Protein AF-A0A842UPB7-F1 (afdb_monomer)

Secondary structure (DSSP, 8-state):
--GGG------TT-EEEEE--SSS-HHHHHHHHHHHHH-SEEEEEEEGGGHHHHHHHHHHHHHHH-S-EEEEESSS-HHHHHHHHHHHHHH-SS---GGGEEEEE----SS-----TTTTTTSS----TT-EEE----S-HHHHHHHHHHHHHTTT-SEEEEETTHHHHHHHS-HHHHHHHHHHHHHHHHHTT-EEEEEEEESTTTHHHHHHHGGG-SEEEEE-

Radius of gyration: 16.94 Å; Cα contacts (8 Å, |Δi|>4): 359; chains: 1; bounding box: 37×53×41 Å

pLDDT: mean 80.83, std 17.36, range [35.41, 97.69]

Mean predicted aligned error: 8.19 Å

Structure (mmCIF, N/CA/C/O backbone):
data_AF-A0A842UPB7-F1
#
_entry.id   AF-A0A842UPB7-F1
#
loop_
_atom_site.group_PDB
_atom_site.id
_atom_site.type_symbol
_atom_site.label_atom_id
_atom_site.label_alt_id
_atom_site.label_comp_id
_atom_site.label_asym_id
_atom_site.label_entity_id
_atom_site.label_seq_id
_atom_site.pdbx_PDB_ins_code
_atom_site.Cartn_x
_atom_site.Cartn_y
_atom_site.Cartn_z
_atom_site.occupancy
_atom_site.B_iso_or_equiv
_atom_site.auth_seq_id
_atom_site.auth_comp_id
_atom_site.auth_asym_id
_atom_site.auth_atom_id
_atom_site.pdbx_PDB_model_num
ATOM 1 N N . MET A 1 1 ? 6.327 23.324 -3.241 1.00 46.53 1 MET A N 1
ATOM 2 C CA . MET A 1 1 ? 6.415 23.909 -4.604 1.00 46.53 1 MET A CA 1
ATOM 3 C C . MET A 1 1 ? 6.027 22.953 -5.745 1.00 46.53 1 MET A C 1
ATOM 5 O O . MET A 1 1 ? 5.573 23.458 -6.762 1.00 46.53 1 MET A O 1
ATOM 9 N N . ALA A 1 2 ? 6.170 21.620 -5.631 1.00 49.94 2 ALA A N 1
ATOM 10 C CA . ALA A 1 2 ? 5.792 20.683 -6.712 1.00 49.94 2 ALA A CA 1
ATOM 11 C C . ALA A 1 2 ? 4.281 20.353 -6.773 1.00 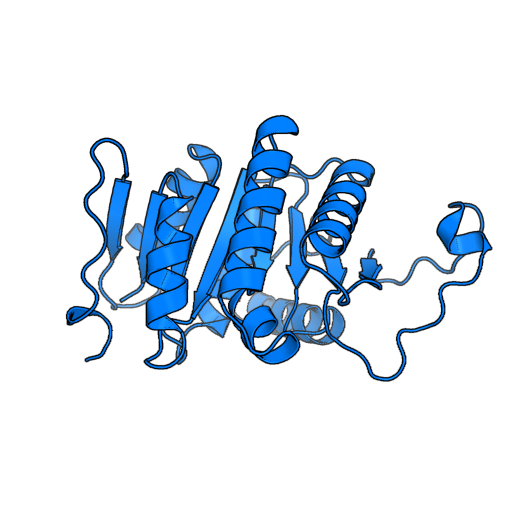49.94 2 ALA A C 1
ATOM 13 O O . ALA A 1 2 ? 3.706 20.254 -7.851 1.00 49.94 2 ALA A O 1
ATOM 14 N N . LEU A 1 3 ? 3.625 20.250 -5.615 1.00 49.66 3 LEU A N 1
ATOM 15 C CA . LEU A 1 3 ? 2.218 19.854 -5.466 1.00 49.66 3 LEU A CA 1
ATOM 16 C C . LEU A 1 3 ? 1.194 20.807 -6.093 1.00 49.66 3 LEU A C 1
ATOM 18 O O . LEU A 1 3 ? 0.163 20.365 -6.592 1.00 49.66 3 LEU A O 1
ATOM 22 N N . ASP A 1 4 ? 1.478 22.110 -6.091 1.00 49.19 4 ASP A N 1
ATOM 23 C CA . ASP A 1 4 ? 0.569 23.124 -6.641 1.00 49.19 4 ASP A CA 1
ATOM 24 C C . ASP A 1 4 ? 0.593 23.177 -8.176 1.00 49.19 4 ASP A C 1
ATOM 26 O O . ASP A 1 4 ? -0.256 23.823 -8.784 1.00 49.19 4 ASP A O 1
ATOM 30 N N . LYS A 1 5 ? 1.539 22.469 -8.812 1.00 46.66 5 LYS A N 1
ATOM 31 C CA . LYS A 1 5 ? 1.642 22.341 -10.273 1.00 46.66 5 LYS A CA 1
ATOM 32 C C . LYS A 1 5 ? 0.974 21.076 -10.818 1.00 46.66 5 LYS A C 1
ATOM 34 O O . LYS A 1 5 ? 0.884 20.923 -12.035 1.00 46.66 5 LYS A O 1
ATOM 39 N N . VAL A 1 6 ? 0.509 20.166 -9.956 1.00 54.56 6 VAL A N 1
ATOM 40 C CA . VAL A 1 6 ? -0.149 18.932 -10.403 1.00 54.56 6 VAL A CA 1
ATOM 41 C C . VAL A 1 6 ? -1.610 19.233 -10.710 1.00 54.56 6 VAL A C 1
ATOM 43 O O . VAL A 1 6 ? -2.418 19.435 -9.807 1.00 54.56 6 VAL A O 1
ATOM 46 N N . GLN A 1 7 ? -1.959 19.263 -11.996 1.00 58.09 7 GLN A N 1
ATOM 47 C CA . GLN A 1 7 ? -3.359 19.251 -12.416 1.00 58.09 7 GLN A CA 1
ATOM 48 C C . GLN A 1 7 ? -3.921 17.837 -12.222 1.00 58.09 7 GLN A C 1
ATOM 50 O O . GLN A 1 7 ? -3.640 16.925 -13.011 1.00 58.09 7 GLN A O 1
ATOM 55 N N . TRP A 1 8 ? -4.685 17.664 -11.145 1.00 63.22 8 TRP A N 1
ATOM 56 C CA . TRP A 1 8 ? -5.443 16.448 -10.854 1.00 63.22 8 TRP A CA 1
ATOM 57 C C . TRP A 1 8 ? -6.656 16.374 -11.784 1.00 63.22 8 TRP A C 1
ATOM 59 O O . TRP A 1 8 ? -7.325 17.378 -12.030 1.00 63.22 8 TRP A O 1
ATOM 69 N N . ALA A 1 9 ? -6.906 15.203 -12.363 1.00 54.41 9 ALA A N 1
ATOM 70 C CA . ALA A 1 9 ? -7.924 15.051 -13.395 1.00 54.41 9 ALA A CA 1
ATOM 71 C C . ALA A 1 9 ? -9.330 15.113 -12.776 1.00 54.41 9 ALA A C 1
ATOM 73 O O . ALA A 1 9 ? -9.740 14.191 -12.074 1.00 54.41 9 ALA A O 1
ATOM 74 N N . HIS A 1 10 ? -10.095 16.167 -13.068 1.00 47.00 10 HIS A N 1
ATOM 75 C CA . HIS A 1 10 ? -11.516 16.236 -12.725 1.00 47.00 10 HIS A CA 1
ATOM 76 C C . HIS A 1 10 ? -12.311 15.285 -13.630 1.00 47.00 10 HIS A C 1
ATOM 78 O O . HIS A 1 10 ? -12.693 15.639 -14.741 1.00 47.00 10 HIS A O 1
ATOM 84 N N . THR A 1 11 ? -12.552 14.056 -13.177 1.00 46.81 11 THR A N 1
ATOM 85 C CA . THR A 1 11 ? -13.520 13.153 -13.819 1.00 46.81 11 THR A CA 1
ATOM 86 C C . THR A 1 11 ? -14.806 13.115 -13.001 1.00 46.81 11 THR A C 1
ATOM 88 O O . THR A 1 11 ? -14.737 13.020 -11.777 1.00 46.81 11 THR A O 1
ATOM 91 N N . ASN A 1 12 ? -15.956 13.139 -13.681 1.00 42.62 12 ASN A N 1
ATOM 92 C CA . ASN A 1 12 ? -17.302 13.442 -13.162 1.00 42.62 12 ASN A CA 1
ATOM 93 C C . ASN A 1 12 ? -17.868 12.577 -12.010 1.00 42.62 12 ASN A C 1
ATOM 95 O O . ASN A 1 12 ? -19.027 12.753 -11.675 1.00 42.62 12 ASN A O 1
ATOM 99 N N . ASN A 1 13 ? -17.098 11.692 -11.369 1.00 54.56 13 ASN A N 1
ATOM 100 C CA . ASN A 1 13 ? -17.540 10.892 -10.213 1.00 54.56 13 ASN A CA 1
ATOM 101 C C . ASN A 1 13 ? -16.435 10.647 -9.162 1.00 54.56 13 ASN A C 1
ATOM 103 O O . ASN A 1 13 ? -16.589 9.779 -8.304 1.00 54.56 13 ASN A O 1
ATOM 107 N N . LYS A 1 14 ? -15.306 11.369 -9.220 1.00 59.72 14 LYS A N 1
ATOM 108 C CA . LYS A 1 14 ? -14.196 11.184 -8.271 1.00 59.72 14 LYS A CA 1
ATOM 109 C C . LYS A 1 14 ? -14.204 12.209 -7.159 1.00 59.72 14 LYS A C 1
ATOM 111 O O . LYS A 1 14 ? -14.312 13.409 -7.405 1.00 59.72 14 LYS A O 1
ATOM 116 N N . THR A 1 15 ? -13.988 11.724 -5.944 1.00 64.06 15 THR A N 1
ATOM 117 C CA . THR A 1 15 ? -13.720 12.575 -4.790 1.00 64.06 15 THR A CA 1
ATOM 118 C C . THR A 1 15 ? -12.219 12.870 -4.762 1.00 64.06 15 THR A C 1
ATOM 120 O O . THR A 1 15 ? -11.414 12.000 -4.439 1.00 64.06 15 THR A O 1
ATOM 123 N N . ILE A 1 16 ? -11.831 14.078 -5.175 1.00 60.69 16 ILE A N 1
ATOM 124 C CA . ILE A 1 16 ? -10.452 14.565 -5.035 1.00 60.69 16 ILE A CA 1
ATOM 125 C C . ILE A 1 16 ? -10.415 15.453 -3.803 1.00 60.69 16 ILE A C 1
ATOM 127 O O . ILE A 1 16 ? -1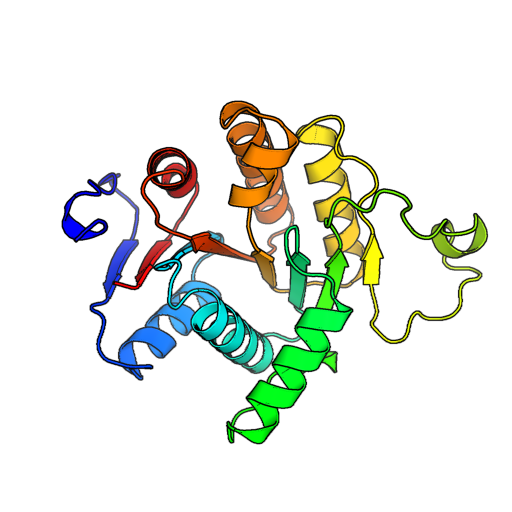1.052 16.507 -3.773 1.00 60.69 16 ILE A O 1
ATOM 131 N N . GLU A 1 17 ? -9.652 15.041 -2.801 1.00 63.62 17 GLU A N 1
ATOM 132 C CA . GLU A 1 17 ? -9.506 15.785 -1.560 1.00 63.62 17 GLU A CA 1
ATOM 133 C C . GLU A 1 17 ? -8.058 16.219 -1.384 1.00 63.62 17 GLU A C 1
ATOM 135 O O . GLU A 1 17 ? -7.174 15.431 -1.054 1.00 63.62 17 GLU A O 1
ATOM 140 N N . ALA A 1 18 ? -7.819 17.513 -1.596 1.00 58.12 18 ALA A N 1
ATOM 141 C CA . ALA A 1 18 ? -6.560 18.137 -1.228 1.00 58.12 18 ALA A CA 1
ATOM 142 C C . ALA A 1 18 ? -6.583 18.525 0.252 1.00 58.12 18 ALA A C 1
ATOM 144 O O . ALA A 1 18 ? -7.475 19.250 0.700 1.00 58.12 18 ALA A O 1
ATOM 145 N N . ILE A 1 19 ? -5.589 18.063 1.004 1.00 56.84 19 ILE A N 1
ATOM 146 C CA . ILE A 1 19 ? -5.409 18.352 2.426 1.00 56.84 19 ILE A CA 1
ATOM 147 C C . ILE A 1 19 ? -4.088 19.112 2.563 1.00 56.84 19 ILE A C 1
ATOM 149 O O . ILE A 1 19 ? -3.081 18.701 1.995 1.00 56.84 19 ILE A O 1
ATOM 153 N N . LYS A 1 20 ? -4.106 20.280 3.215 1.00 51.69 20 LYS A N 1
ATOM 154 C CA . LYS A 1 20 ? -2.923 21.147 3.349 1.00 51.69 20 LYS A CA 1
ATOM 155 C C . LYS A 1 20 ? -1.988 20.649 4.457 1.00 51.69 20 LYS A C 1
ATOM 157 O O . LYS A 1 20 ? -2.487 20.260 5.506 1.00 51.69 20 LYS A O 1
ATOM 162 N N . PHE A 1 21 ? -0.672 20.747 4.236 1.00 44.41 21 PHE A N 1
ATOM 163 C CA . PHE A 1 21 ? 0.355 20.448 5.241 1.00 44.41 21 PHE A CA 1
ATOM 164 C C . PHE A 1 21 ? 0.182 21.366 6.438 1.00 44.41 21 PHE A C 1
ATOM 166 O O . PHE A 1 21 ? 0.073 22.587 6.287 1.00 44.41 21 PHE A O 1
ATOM 173 N N . GLY A 1 22 ? 0.191 20.756 7.611 1.00 40.75 22 GLY A N 1
ATOM 174 C CA . GLY A 1 22 ? 0.026 21.409 8.895 1.00 40.75 22 GLY A CA 1
ATOM 175 C C . GLY A 1 22 ? -0.266 20.336 9.924 1.00 40.75 22 GLY A C 1
ATOM 176 O O . GLY A 1 22 ? -1.378 20.246 10.424 1.00 40.75 22 GLY A O 1
ATOM 177 N N . ASP A 1 23 ? 0.738 19.493 10.151 1.00 44.62 23 ASP A N 1
ATOM 178 C CA . ASP A 1 23 ? 0.775 18.426 11.146 1.00 44.62 23 ASP A CA 1
ATOM 179 C C . ASP A 1 23 ? -0.119 17.218 10.845 1.00 44.62 23 ASP A C 1
ATOM 181 O O . ASP A 1 23 ? -0.854 17.164 9.860 1.00 44.62 23 ASP A O 1
ATOM 185 N N . LEU A 1 24 ? 0.006 16.190 11.680 1.00 56.00 24 LEU A N 1
ATOM 186 C CA . LEU A 1 24 ? -0.850 15.007 11.759 1.00 56.00 24 LEU A CA 1
ATOM 187 C C . LEU A 1 24 ? -2.291 15.406 12.145 1.00 56.00 24 LEU A C 1
ATOM 189 O O . LEU A 1 24 ? -2.830 14.942 13.149 1.00 56.00 24 LEU A O 1
ATOM 193 N N . ASP A 1 25 ? -2.891 16.308 11.369 1.00 65.12 25 ASP A N 1
ATOM 194 C CA . ASP A 1 25 ? -4.175 16.939 11.604 1.00 65.12 25 ASP A CA 1
ATOM 195 C C . ASP A 1 25 ? -5.237 15.841 11.777 1.00 65.12 25 ASP A C 1
ATOM 197 O O . ASP A 1 25 ? -5.395 14.976 10.895 1.00 65.12 25 ASP A O 1
ATOM 201 N N . PRO A 1 26 ? -5.977 15.836 12.898 1.00 70.00 26 PRO A N 1
ATOM 202 C CA . PRO A 1 26 ? -7.141 14.980 13.083 1.00 70.00 26 PRO A CA 1
ATOM 203 C C . PRO A 1 26 ? -8.096 14.996 11.880 1.00 70.00 26 PRO A C 1
ATOM 205 O O . PRO A 1 26 ? -8.663 13.962 11.532 1.00 70.00 26 PRO A O 1
ATOM 208 N N . ALA A 1 27 ? -8.220 16.123 11.172 1.00 71.69 27 ALA A N 1
ATOM 209 C CA . ALA A 1 27 ? -9.023 16.210 9.956 1.00 71.69 27 ALA A CA 1
ATOM 210 C C . ALA A 1 27 ? -8.446 15.378 8.796 1.00 71.69 27 ALA A C 1
ATOM 212 O O . ALA A 1 27 ? -9.205 14.788 8.024 1.00 71.69 27 ALA A O 1
ATOM 213 N N . CYS A 1 28 ? -7.119 15.286 8.668 1.00 74.00 28 CYS A N 1
ATOM 214 C CA . CYS A 1 28 ? -6.474 14.474 7.637 1.00 74.00 28 CYS A CA 1
ATOM 215 C C . CYS A 1 28 ? -6.643 12.976 7.914 1.00 74.00 28 CYS A C 1
ATOM 217 O O . CYS A 1 28 ? -7.053 12.202 7.046 1.00 74.00 28 CYS A O 1
ATOM 219 N N . THR A 1 29 ? -6.397 12.572 9.159 1.00 82.38 29 THR A N 1
ATOM 220 C CA . THR A 1 29 ? -6.546 11.174 9.587 1.00 82.38 29 THR A CA 1
ATOM 221 C C . THR A 1 29 ? -8.002 10.703 9.521 1.00 82.38 29 THR A C 1
ATOM 223 O O . THR A 1 29 ? -8.258 9.576 9.087 1.00 82.38 29 THR A O 1
ATOM 226 N N . ALA A 1 30 ? -8.969 11.575 9.833 1.00 84.62 30 ALA A N 1
ATOM 227 C CA . ALA A 1 30 ? -10.394 11.305 9.649 1.00 84.62 30 ALA A CA 1
ATOM 228 C C . ALA A 1 30 ? -10.752 11.044 8.177 1.00 84.62 30 ALA A C 1
ATOM 230 O O . ALA A 1 30 ? -11.482 10.098 7.889 1.00 84.62 30 ALA A O 1
ATOM 231 N N . LYS A 1 31 ? -10.194 11.817 7.238 1.00 83.38 31 LYS A N 1
ATOM 232 C CA . LYS A 1 31 ? -10.424 11.624 5.796 1.00 83.38 31 LYS A CA 1
ATOM 233 C C . LYS A 1 31 ? -9.836 10.321 5.271 1.00 83.38 31 LYS A C 1
ATOM 235 O O . LYS A 1 31 ? -10.518 9.601 4.547 1.00 83.38 31 LYS A O 1
ATOM 240 N N . ILE A 1 32 ? -8.604 9.987 5.664 1.00 85.38 32 ILE A N 1
ATOM 241 C CA . ILE A 1 32 ? -7.979 8.698 5.316 1.00 85.38 32 ILE A CA 1
ATOM 242 C C . ILE A 1 32 ? -8.844 7.549 5.832 1.00 85.38 32 ILE A C 1
ATOM 244 O O . ILE A 1 32 ? -9.165 6.630 5.080 1.00 85.38 32 ILE A O 1
ATOM 248 N N . THR A 1 33 ? -9.286 7.646 7.087 1.00 87.88 33 THR A N 1
ATOM 249 C CA . THR A 1 33 ? -10.162 6.653 7.717 1.00 87.88 33 THR A CA 1
ATOM 250 C C . THR A 1 33 ? -11.468 6.508 6.939 1.00 87.88 33 THR A C 1
ATOM 252 O O . THR A 1 33 ? -11.760 5.426 6.431 1.00 87.88 33 THR A O 1
ATOM 255 N N . GLN A 1 34 ? -12.202 7.605 6.744 1.00 88.50 34 GLN A N 1
ATOM 256 C CA . GLN A 1 34 ? -13.484 7.611 6.043 1.00 88.50 34 GLN A CA 1
ATOM 257 C C . GLN A 1 34 ? -13.364 7.076 4.611 1.00 88.50 34 GLN A C 1
ATOM 259 O O . GLN A 1 34 ? -14.185 6.262 4.180 1.00 88.50 34 GLN A O 1
ATOM 264 N N . ALA A 1 35 ? -12.349 7.510 3.862 1.00 87.25 35 ALA A N 1
ATOM 265 C CA . ALA A 1 35 ? -12.123 7.031 2.506 1.00 87.25 35 ALA A CA 1
ATOM 266 C C . ALA A 1 35 ? -11.807 5.532 2.503 1.00 87.25 35 ALA A C 1
ATOM 268 O O . ALA A 1 35 ? -12.396 4.797 1.718 1.00 87.25 35 ALA A O 1
ATOM 269 N N . SER A 1 36 ? -10.943 5.063 3.407 1.00 87.62 36 SER A N 1
ATOM 270 C CA . SER A 1 36 ? -10.590 3.642 3.497 1.00 87.62 36 SER A CA 1
ATOM 271 C C . SER A 1 36 ? -11.784 2.757 3.870 1.00 87.62 36 SER A C 1
ATOM 273 O O . SER A 1 36 ? -11.850 1.617 3.423 1.00 87.62 36 SER A O 1
ATOM 275 N N . GLU A 1 37 ? -12.748 3.269 4.643 1.00 89.38 37 GLU A N 1
ATOM 276 C CA . GLU A 1 37 ? -13.968 2.559 5.050 1.00 89.38 37 GLU A CA 1
ATOM 277 C C . GLU A 1 37 ? -15.046 2.543 3.956 1.00 89.38 37 GLU A C 1
ATOM 279 O O . GLU A 1 37 ? -15.741 1.542 3.789 1.00 89.38 37 GLU A O 1
ATOM 284 N N . THR A 1 38 ? -15.183 3.633 3.197 1.00 88.50 38 THR A N 1
ATOM 285 C CA . THR A 1 38 ? -16.310 3.826 2.264 1.00 88.50 38 THR A CA 1
ATOM 286 C C . THR A 1 38 ? -15.965 3.592 0.798 1.00 88.50 38 THR A C 1
ATOM 288 O O . THR A 1 38 ? -16.871 3.409 -0.018 1.00 88.50 38 THR A O 1
ATOM 291 N N . LYS A 1 39 ? -14.679 3.616 0.441 1.00 91.00 39 LYS A N 1
ATOM 292 C CA . LYS A 1 39 ? -14.200 3.474 -0.935 1.00 91.00 39 LYS A CA 1
ATOM 293 C C . LYS A 1 39 ? -13.464 2.160 -1.110 1.00 91.00 39 LYS A C 1
ATOM 295 O O . LYS A 1 39 ? -12.813 1.652 -0.198 1.00 91.00 39 LYS A O 1
ATOM 300 N N . LYS A 1 40 ? -13.552 1.611 -2.317 1.00 93.38 40 LYS A N 1
ATOM 301 C CA . LYS A 1 40 ? -12.849 0.380 -2.673 1.00 93.38 40 LYS A CA 1
ATOM 302 C C . LYS A 1 40 ? -11.386 0.640 -2.976 1.00 93.38 40 LYS A C 1
ATOM 304 O O . LYS A 1 40 ? -10.547 -0.148 -2.563 1.00 93.38 40 LYS A O 1
ATOM 309 N N . ILE A 1 41 ? -11.086 1.734 -3.673 1.00 95.31 41 ILE A N 1
ATOM 310 C CA . ILE A 1 41 ? -9.736 2.063 -4.136 1.00 95.31 41 ILE A CA 1
ATOM 311 C C . ILE A 1 41 ? -9.416 3.507 -3.759 1.00 95.31 41 ILE A C 1
ATOM 313 O O . ILE A 1 41 ? -9.990 4.448 -4.317 1.00 95.31 41 ILE A O 1
ATOM 317 N N . VAL A 1 42 ? -8.485 3.673 -2.821 1.00 93.81 42 VAL A N 1
ATOM 318 C CA . VAL A 1 42 ? -8.014 4.973 -2.335 1.00 93.81 42 VAL A CA 1
ATOM 319 C C . VAL A 1 42 ? -6.568 5.169 -2.761 1.00 93.81 42 VAL A C 1
ATOM 321 O O . VAL A 1 42 ? -5.712 4.337 -2.474 1.00 93.81 42 VAL A O 1
ATOM 324 N N . PHE A 1 43 ? -6.282 6.286 -3.415 1.00 92.81 43 PHE A N 1
ATOM 325 C CA . PHE A 1 43 ? -4.918 6.710 -3.707 1.00 92.81 43 PHE A CA 1
ATOM 326 C C . PHE A 1 43 ? -4.503 7.795 -2.727 1.00 92.81 43 PHE A C 1
ATOM 328 O O . PHE A 1 43 ? -5.253 8.740 -2.490 1.00 92.81 43 PHE A O 1
ATOM 335 N N . MET A 1 44 ? -3.306 7.661 -2.164 1.00 91.00 44 MET A N 1
ATOM 336 C CA . MET A 1 44 ? -2.725 8.645 -1.261 1.00 91.00 44 MET A CA 1
ATOM 337 C C . MET A 1 44 ? -1.469 9.206 -1.898 1.00 91.00 44 MET A C 1
ATOM 339 O O . MET A 1 44 ? -0.464 8.518 -2.028 1.00 91.00 44 MET A O 1
ATOM 343 N N . ALA A 1 45 ? -1.532 10.459 -2.305 1.00 88.69 45 ALA A N 1
ATOM 344 C CA . ALA A 1 45 ? -0.421 11.151 -2.913 1.00 88.69 45 ALA A CA 1
ATOM 345 C C . ALA A 1 45 ? 0.312 11.920 -1.796 1.00 88.69 45 ALA A C 1
ATOM 347 O O . ALA A 1 45 ? -0.271 12.807 -1.172 1.00 88.69 45 ALA A O 1
ATOM 348 N N . ILE A 1 46 ? 1.562 11.546 -1.510 1.00 89.06 46 ILE A N 1
ATOM 349 C CA . ILE A 1 46 ? 2.297 11.947 -0.301 1.00 89.06 46 ILE A CA 1
ATOM 350 C C . ILE A 1 46 ? 3.638 12.595 -0.681 1.00 89.06 46 ILE A C 1
ATOM 352 O O . ILE A 1 46 ? 4.342 12.045 -1.525 1.00 89.06 46 ILE A O 1
ATOM 356 N N . PRO A 1 47 ? 4.065 13.718 -0.081 1.00 87.44 47 PRO A N 1
ATOM 357 C CA . PRO A 1 47 ? 5.374 14.297 -0.365 1.00 87.44 47 PRO A CA 1
ATOM 358 C C . PRO A 1 47 ? 6.503 13.352 0.066 1.00 87.44 47 PRO A C 1
ATOM 360 O O . PRO A 1 47 ? 6.465 12.809 1.170 1.00 87.44 47 PRO A O 1
ATOM 363 N N . SER A 1 48 ? 7.549 13.194 -0.755 1.00 88.44 48 SER A N 1
ATOM 364 C CA . SER A 1 48 ? 8.649 12.255 -0.458 1.00 88.44 48 SER A CA 1
ATOM 365 C C . SER A 1 48 ? 9.297 12.485 0.916 1.00 88.44 48 SER A C 1
ATOM 367 O O . SER A 1 48 ? 9.648 11.526 1.597 1.00 88.44 48 SER A O 1
ATOM 369 N N . PHE A 1 49 ? 9.408 13.742 1.366 1.00 87.81 49 PHE A N 1
ATOM 370 C CA . PHE A 1 49 ? 10.043 14.093 2.645 1.00 87.81 49 PHE A CA 1
ATOM 371 C C . PHE A 1 49 ? 9.250 13.649 3.888 1.00 87.81 49 PHE A C 1
ATOM 373 O O . PHE A 1 49 ? 9.840 13.507 4.954 1.00 87.81 49 PHE A O 1
ATOM 380 N N . SER A 1 50 ? 7.939 13.422 3.764 1.00 89.25 50 SER A N 1
ATOM 381 C CA . SER A 1 50 ? 7.056 12.966 4.850 1.00 89.25 50 SER A CA 1
ATOM 382 C C . SER A 1 50 ? 6.452 11.584 4.579 1.00 89.25 50 SER A C 1
ATOM 384 O O . SER A 1 50 ? 5.640 11.089 5.360 1.00 89.25 50 SER A O 1
ATOM 386 N N . TYR A 1 51 ? 6.878 10.922 3.497 1.00 90.81 51 TYR A N 1
ATOM 387 C CA . TYR A 1 51 ? 6.321 9.653 3.035 1.00 90.81 51 TYR A CA 1
ATOM 388 C C . TYR A 1 51 ? 6.304 8.581 4.126 1.00 90.81 51 TYR A C 1
ATOM 390 O O . TYR A 1 51 ? 5.262 7.995 4.414 1.00 90.81 51 TYR A O 1
ATOM 398 N N . LYS A 1 52 ? 7.449 8.367 4.785 1.00 92.00 52 LYS A N 1
ATOM 399 C CA . LYS A 1 52 ? 7.596 7.340 5.824 1.00 92.00 52 LYS A CA 1
ATOM 400 C C . LYS A 1 52 ? 6.643 7.564 7.000 1.00 92.00 52 LYS A C 1
ATOM 402 O O . LYS A 1 52 ? 6.007 6.622 7.458 1.00 92.00 52 LYS A O 1
ATOM 407 N N . GLU A 1 53 ? 6.518 8.801 7.468 1.00 92.06 53 GLU A N 1
ATOM 408 C CA . GLU A 1 53 ? 5.627 9.145 8.578 1.00 92.06 53 GLU A CA 1
ATOM 409 C C . GLU A 1 53 ? 4.163 8.843 8.235 1.00 92.06 53 GLU A C 1
ATOM 411 O O . GLU A 1 53 ? 3.459 8.186 9.005 1.00 92.06 53 GLU A O 1
ATOM 416 N N . TRP A 1 54 ? 3.723 9.234 7.038 1.00 91.88 54 TRP A N 1
ATOM 417 C CA . TRP A 1 54 ? 2.359 8.984 6.581 1.00 91.88 54 TRP A CA 1
ATOM 418 C C . TRP A 1 54 ? 2.067 7.516 6.296 1.00 91.88 54 TRP A C 1
ATOM 420 O O . TRP A 1 54 ? 0.947 7.072 6.549 1.00 91.88 54 TRP A O 1
ATOM 430 N N . ILE A 1 55 ? 3.046 6.739 5.835 1.00 94.81 55 ILE A N 1
ATOM 431 C CA . ILE A 1 55 ? 2.916 5.282 5.722 1.00 94.81 55 ILE A CA 1
ATOM 432 C C . ILE A 1 55 ? 2.664 4.647 7.089 1.00 94.81 55 ILE A C 1
ATOM 434 O O . ILE A 1 55 ? 1.720 3.868 7.240 1.00 94.81 55 ILE A O 1
ATOM 438 N N . LEU A 1 56 ? 3.455 5.013 8.101 1.00 95.50 56 LEU A N 1
ATOM 439 C CA . LEU A 1 56 ? 3.287 4.505 9.465 1.00 95.50 56 LEU A CA 1
ATOM 440 C C . LEU A 1 56 ? 1.919 4.900 10.030 1.00 95.50 56 LEU A C 1
ATOM 442 O O . LEU A 1 56 ? 1.191 4.047 10.543 1.00 95.50 56 LEU A O 1
ATOM 446 N N . LYS A 1 57 ? 1.523 6.166 9.851 1.00 93.62 57 LYS A N 1
ATOM 447 C CA . LYS A 1 57 ? 0.221 6.668 10.301 1.00 93.62 57 LYS A CA 1
ATOM 448 C C . LYS A 1 57 ? -0.943 5.971 9.599 1.00 93.62 57 LYS A C 1
ATOM 450 O O . LYS A 1 57 ? -1.901 5.568 10.249 1.00 93.62 57 LYS A O 1
ATOM 455 N N . THR A 1 58 ? -0.852 5.774 8.289 1.00 95.06 58 THR A N 1
ATOM 456 C CA . THR A 1 58 ? -1.870 5.049 7.514 1.00 95.06 58 THR A CA 1
ATOM 457 C C . THR A 1 58 ? -1.972 3.608 7.992 1.00 95.06 58 THR A C 1
ATOM 459 O O . THR A 1 58 ? -3.069 3.122 8.246 1.00 95.06 58 THR A O 1
ATOM 462 N N . THR A 1 59 ? -0.838 2.939 8.198 1.00 96.69 59 THR A N 1
ATOM 463 C CA . THR A 1 59 ? -0.804 1.562 8.707 1.00 96.69 59 THR A CA 1
ATOM 464 C C . THR A 1 59 ? -1.477 1.462 10.075 1.00 96.69 59 THR A C 1
ATOM 466 O O . THR A 1 59 ? -2.309 0.579 10.275 1.00 96.69 59 THR A O 1
ATOM 469 N N . GLN A 1 60 ? -1.196 2.397 10.990 1.00 96.25 60 GLN A N 1
ATOM 470 C CA . GLN A 1 60 ? -1.870 2.491 12.289 1.00 96.25 60 GLN A CA 1
ATOM 471 C C . GLN A 1 60 ? -3.395 2.566 12.120 1.00 96.25 60 GLN A C 1
ATOM 473 O O . GLN A 1 60 ? -4.095 1.678 12.611 1.00 96.25 60 GLN A O 1
ATOM 478 N N . LEU A 1 61 ? -3.892 3.548 11.358 1.00 94.81 61 LEU A N 1
ATOM 479 C CA . LEU A 1 61 ? -5.328 3.749 11.119 1.00 94.81 61 LEU A CA 1
ATOM 480 C C . LEU A 1 61 ? -5.994 2.498 10.532 1.00 94.81 61 LEU A C 1
ATOM 482 O O . LEU A 1 61 ? -7.061 2.073 10.979 1.00 94.81 61 LEU A O 1
ATOM 486 N N . LEU A 1 62 ? -5.342 1.854 9.561 1.00 96.00 62 LEU A N 1
ATOM 487 C CA . LEU A 1 62 ? -5.862 0.626 8.974 1.00 96.00 62 LEU A CA 1
ATOM 488 C C . LEU A 1 62 ? -5.924 -0.504 10.009 1.00 96.00 62 LEU A C 1
ATOM 490 O O . LEU A 1 62 ? -6.932 -1.213 10.063 1.00 96.00 62 LEU A O 1
ATOM 494 N N . THR A 1 63 ? -4.896 -0.671 10.850 1.00 95.56 63 THR A N 1
ATOM 495 C CA . THR A 1 63 ? -4.866 -1.733 11.877 1.00 95.56 63 THR A CA 1
ATOM 496 C C . THR A 1 63 ? -5.895 -1.533 12.987 1.00 95.56 63 THR A C 1
ATOM 498 O O . THR A 1 63 ? -6.318 -2.502 13.624 1.00 95.56 63 THR A O 1
ATOM 501 N N . GLU A 1 64 ? -6.358 -0.308 13.214 1.00 93.69 64 GLU A N 1
ATOM 502 C CA . GLU A 1 64 ? -7.436 -0.032 14.163 1.00 93.69 64 GLU A CA 1
ATOM 503 C C . GLU A 1 64 ? -8.792 -0.509 13.639 1.00 93.69 64 GLU A C 1
ATOM 505 O O . GLU A 1 64 ? -9.554 -1.123 14.388 1.00 93.69 64 GLU A O 1
ATOM 510 N N . LYS A 1 65 ? -9.070 -0.270 12.353 1.00 92.25 65 LYS A N 1
ATOM 511 C CA . LYS A 1 65 ? -10.399 -0.459 11.752 1.00 92.25 65 LYS A CA 1
ATOM 512 C C . LYS A 1 65 ? -10.634 -1.818 11.114 1.00 92.25 65 LYS A C 1
ATOM 514 O O . LYS A 1 65 ? -11.781 -2.224 10.968 1.00 92.25 65 LYS A O 1
ATOM 519 N N . ASN A 1 66 ? -9.573 -2.513 10.723 1.00 93.62 66 ASN A N 1
ATOM 520 C CA . ASN A 1 66 ? -9.678 -3.753 9.960 1.00 93.62 66 ASN A CA 1
ATOM 521 C C . ASN A 1 66 ? -9.248 -4.950 10.815 1.00 93.62 66 ASN A C 1
ATOM 523 O O . ASN A 1 66 ? -8.483 -4.800 11.775 1.00 93.62 66 ASN A O 1
ATOM 527 N N . HIS A 1 67 ? -9.758 -6.139 10.501 1.00 92.12 67 HIS A N 1
ATOM 528 C CA . HIS A 1 67 ? -9.360 -7.377 11.166 1.00 92.12 67 HIS A CA 1
ATOM 529 C C . HIS A 1 67 ? -8.034 -7.880 10.609 1.00 92.12 67 HIS A C 1
ATOM 531 O O . HIS A 1 67 ? -7.172 -8.303 11.383 1.00 92.12 67 HIS A O 1
ATOM 537 N N . ARG A 1 68 ? -7.856 -7.781 9.288 1.00 93.12 68 ARG A N 1
ATOM 538 C CA . ARG A 1 68 ? -6.676 -8.283 8.587 1.00 93.12 68 ARG A CA 1
ATOM 539 C C . ARG A 1 68 ? -6.254 -7.359 7.450 1.00 93.12 68 ARG A C 1
ATOM 541 O O . ARG A 1 68 ? -7.081 -6.936 6.641 1.00 93.12 68 ARG A O 1
ATOM 548 N N . ILE A 1 69 ? -4.956 -7.072 7.374 1.00 95.62 69 ILE A N 1
ATOM 549 C CA . ILE A 1 69 ? -4.365 -6.186 6.366 1.00 95.62 69 ILE A CA 1
ATOM 550 C C . ILE A 1 69 ? -3.304 -6.938 5.581 1.00 95.62 69 ILE A C 1
ATOM 552 O O . ILE A 1 69 ? -2.371 -7.483 6.168 1.00 95.62 69 ILE A O 1
ATOM 556 N N . GLY A 1 70 ? -3.413 -6.905 4.257 1.00 96.19 70 GLY A N 1
ATOM 557 C CA . GLY A 1 70 ? -2.348 -7.338 3.361 1.00 96.19 70 GLY A CA 1
ATOM 558 C C . GLY A 1 70 ? -1.417 -6.169 3.063 1.00 96.19 70 GLY A C 1
ATOM 559 O O . GLY A 1 70 ? -1.779 -5.280 2.295 1.00 96.19 70 GLY A O 1
ATOM 560 N N . TYR A 1 71 ? -0.231 -6.148 3.664 1.00 96.88 71 TYR A N 1
ATOM 561 C CA . TYR A 1 71 ? 0.784 -5.135 3.386 1.00 96.88 71 TYR A CA 1
ATOM 562 C C . TYR A 1 71 ? 1.681 -5.633 2.253 1.00 96.88 71 TYR A C 1
ATOM 564 O O . TYR A 1 71 ? 2.559 -6.472 2.460 1.00 96.88 71 TYR A O 1
ATOM 572 N N . VAL A 1 72 ? 1.476 -5.098 1.052 1.00 96.06 72 VAL A N 1
ATOM 573 C CA . VAL A 1 72 ? 2.314 -5.374 -0.117 1.00 96.06 72 VAL A CA 1
ATOM 574 C C . VAL A 1 72 ? 3.395 -4.308 -0.190 1.00 96.06 72 VAL A C 1
ATOM 576 O O . VAL A 1 72 ? 3.081 -3.135 -0.370 1.00 96.06 72 VAL A O 1
ATOM 579 N N . THR A 1 73 ? 4.659 -4.704 -0.060 1.00 94.31 73 THR A N 1
ATOM 580 C CA . THR A 1 73 ? 5.798 -3.779 -0.105 1.00 94.31 73 THR A CA 1
ATOM 581 C C . THR A 1 73 ? 6.725 -4.077 -1.278 1.00 94.31 73 THR A C 1
ATOM 583 O O . THR A 1 73 ? 7.133 -5.216 -1.464 1.00 94.31 73 THR A O 1
ATOM 586 N N . PHE A 1 74 ? 7.091 -3.064 -2.062 1.00 91.25 74 PHE A N 1
ATOM 587 C CA . PHE A 1 74 ? 8.075 -3.175 -3.152 1.00 91.25 74 PHE A CA 1
ATOM 588 C C . PHE A 1 74 ? 9.404 -2.481 -2.838 1.00 91.25 74 PHE A C 1
ATOM 590 O O . PHE A 1 74 ? 10.373 -2.642 -3.576 1.00 91.25 74 PHE A O 1
ATOM 597 N N . VAL A 1 75 ? 9.455 -1.702 -1.756 1.00 88.06 75 VAL A N 1
ATOM 598 C CA . VAL A 1 75 ? 10.618 -0.876 -1.391 1.00 88.06 75 VAL A CA 1
ATOM 599 C C . VAL A 1 75 ? 11.273 -1.386 -0.117 1.00 88.06 75 VAL A C 1
ATOM 601 O O . VAL A 1 75 ? 12.484 -1.596 -0.071 1.00 88.06 75 VAL A O 1
ATOM 604 N N . TRP A 1 76 ? 10.469 -1.586 0.923 1.00 89.81 76 TRP A N 1
ATOM 605 C CA . TRP A 1 76 ? 10.945 -1.856 2.272 1.00 89.81 76 TRP A CA 1
ATOM 606 C C . TRP A 1 76 ? 10.869 -3.343 2.568 1.00 89.81 76 TRP A C 1
ATOM 608 O O . TRP A 1 76 ? 9.850 -3.972 2.289 1.00 89.81 76 TRP A O 1
ATOM 618 N N . SER A 1 77 ? 11.912 -3.911 3.172 1.00 90.25 77 SER A N 1
ATOM 619 C CA . SER A 1 77 ? 11.797 -5.284 3.656 1.00 90.25 77 SER A CA 1
ATOM 620 C C . SER A 1 77 ? 10.840 -5.328 4.859 1.00 90.25 77 SER A C 1
ATOM 622 O O . SER A 1 77 ? 10.850 -4.394 5.673 1.00 90.25 77 SER A O 1
ATOM 624 N N . PRO A 1 78 ? 10.036 -6.393 5.026 1.00 91.50 78 PRO A N 1
ATOM 625 C CA . PRO A 1 78 ? 9.156 -6.535 6.186 1.00 91.50 78 PRO A CA 1
ATOM 626 C C . PRO A 1 78 ? 9.880 -6.401 7.534 1.00 91.50 78 PRO A C 1
ATOM 628 O O . PRO A 1 78 ? 9.318 -5.861 8.482 1.00 91.50 78 PRO A O 1
ATOM 631 N N . GLU A 1 79 ? 11.146 -6.823 7.632 1.00 89.81 79 GLU A N 1
ATOM 632 C CA . GLU A 1 79 ? 11.953 -6.666 8.850 1.00 89.81 79 GLU A CA 1
ATOM 633 C C . GLU A 1 79 ? 12.220 -5.199 9.195 1.00 89.81 79 GLU A C 1
ATOM 635 O O . GLU A 1 79 ? 12.186 -4.825 10.366 1.00 89.81 79 GLU A O 1
ATOM 640 N N . LEU A 1 80 ? 12.506 -4.369 8.187 1.00 90.75 80 LEU A N 1
ATOM 641 C CA . LEU A 1 80 ? 12.719 -2.939 8.390 1.00 90.75 80 LEU A CA 1
ATOM 642 C C . LEU A 1 80 ? 11.413 -2.255 8.800 1.00 90.75 80 LEU A C 1
ATOM 644 O O . LEU A 1 80 ? 11.408 -1.511 9.777 1.00 90.75 80 LEU A O 1
ATOM 648 N N . LEU A 1 81 ? 10.305 -2.589 8.131 1.00 93.75 81 LEU A N 1
ATOM 649 C CA . LEU A 1 81 ? 8.979 -2.073 8.486 1.00 93.75 81 LEU A CA 1
ATOM 650 C C . LEU A 1 81 ? 8.588 -2.443 9.919 1.00 93.75 81 LEU A C 1
ATOM 652 O O . LEU A 1 81 ? 8.124 -1.592 10.666 1.00 93.75 81 LEU A O 1
ATOM 656 N N . THR A 1 82 ? 8.836 -3.684 10.337 1.00 93.62 82 THR A N 1
ATOM 657 C CA . THR A 1 82 ? 8.548 -4.156 11.703 1.00 93.62 82 THR A CA 1
ATOM 658 C C . THR A 1 82 ? 9.302 -3.329 12.748 1.00 93.62 82 THR A C 1
ATOM 660 O O . THR A 1 82 ? 8.708 -2.881 13.730 1.00 93.62 82 THR A O 1
ATOM 663 N N . LYS A 1 83 ? 10.592 -3.050 12.516 1.00 93.38 83 LYS A N 1
ATOM 664 C CA . LYS A 1 83 ? 11.392 -2.181 13.397 1.00 93.38 83 LYS A CA 1
ATOM 665 C C . LYS A 1 83 ? 10.854 -0.753 13.435 1.00 93.38 83 LYS A C 1
ATOM 667 O O . LYS A 1 83 ? 10.758 -0.166 14.512 1.00 93.38 83 LYS A O 1
ATOM 672 N N . ASP A 1 84 ? 10.466 -0.216 12.282 1.00 95.44 84 ASP A N 1
ATOM 673 C CA . ASP A 1 84 ? 9.861 1.113 12.195 1.00 95.44 84 ASP A CA 1
ATOM 674 C C . ASP A 1 84 ? 8.516 1.171 12.939 1.00 95.44 84 ASP A C 1
ATOM 676 O O . ASP A 1 84 ? 8.232 2.154 13.625 1.00 95.44 84 ASP A O 1
ATOM 680 N N . PHE A 1 85 ? 7.709 0.106 12.878 1.00 96.19 85 PHE A N 1
ATOM 681 C CA . PHE A 1 85 ? 6.455 -0.007 13.625 1.00 96.19 85 PHE A CA 1
ATOM 682 C C . PHE A 1 85 ? 6.697 -0.035 15.134 1.00 96.19 85 PHE A C 1
ATOM 684 O O . PHE A 1 85 ? 5.976 0.620 15.885 1.00 96.19 85 PHE A O 1
ATOM 691 N N . GLU A 1 86 ? 7.708 -0.768 15.600 1.00 95.31 86 GLU A N 1
ATOM 692 C CA . GLU A 1 86 ? 8.090 -0.782 17.014 1.00 95.31 86 GLU A CA 1
ATOM 693 C C . GLU A 1 86 ? 8.539 0.598 17.497 1.00 95.31 86 GLU A C 1
ATOM 695 O O . GLU A 1 86 ? 8.120 1.039 18.568 1.00 95.31 86 GL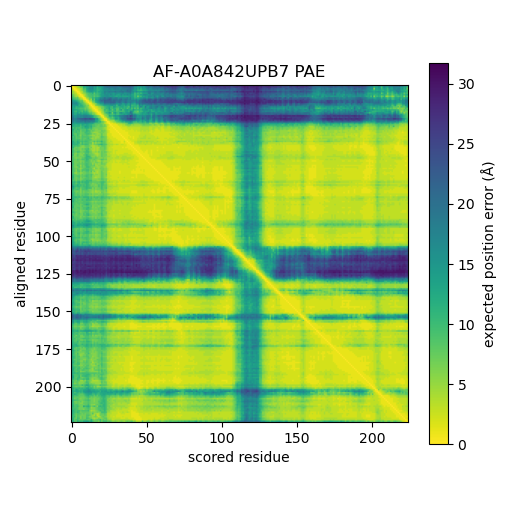U A O 1
ATOM 700 N N . GLU A 1 87 ? 9.372 1.293 16.720 1.00 95.81 87 GLU A N 1
ATOM 701 C CA . GLU A 1 87 ? 9.817 2.643 17.059 1.00 95.81 87 GLU A CA 1
ATOM 702 C C . GLU A 1 87 ? 8.640 3.625 17.094 1.00 95.81 87 GLU A C 1
ATOM 704 O O . GLU A 1 87 ? 8.498 4.391 18.052 1.00 95.81 87 GLU A O 1
ATOM 709 N N . PHE A 1 88 ? 7.761 3.563 16.093 1.00 94.56 88 PHE A N 1
ATOM 710 C CA . PHE A 1 88 ? 6.544 4.363 16.036 1.00 94.56 88 PHE A CA 1
ATOM 711 C C . PHE A 1 88 ? 5.649 4.105 17.258 1.00 94.56 88 PHE A C 1
ATOM 713 O O . PHE A 1 88 ? 5.221 5.052 17.919 1.00 94.56 88 PHE A O 1
ATOM 720 N N . ASN A 1 89 ? 5.445 2.841 17.633 1.00 96.06 89 ASN A N 1
ATOM 721 C CA . ASN A 1 89 ? 4.629 2.439 18.784 1.00 96.06 89 ASN A CA 1
ATOM 722 C C . ASN A 1 89 ? 5.216 2.850 20.144 1.00 96.06 89 ASN A C 1
ATOM 724 O O . ASN A 1 89 ? 4.478 2.907 21.126 1.00 96.06 89 ASN A O 1
ATOM 728 N N . ARG A 1 90 ? 6.527 3.117 20.242 1.00 94.81 90 ARG A N 1
ATOM 729 C CA . ARG A 1 90 ? 7.136 3.682 21.464 1.00 94.81 90 ARG A CA 1
ATOM 730 C C . ARG A 1 90 ? 6.825 5.168 21.627 1.00 94.81 90 ARG A C 1
ATOM 732 O O . ARG A 1 90 ? 6.819 5.660 22.750 1.00 94.81 90 ARG A O 1
ATOM 739 N N . LYS A 1 91 ? 6.602 5.871 20.515 1.00 92.31 91 LYS A N 1
ATOM 740 C CA . LYS A 1 91 ? 6.371 7.322 20.468 1.00 92.31 91 LYS A CA 1
ATOM 741 C C . LYS A 1 91 ? 4.887 7.695 20.452 1.00 92.31 91 LYS A C 1
ATOM 743 O O . LYS A 1 91 ? 4.562 8.842 20.732 1.00 92.31 91 LYS A O 1
ATOM 748 N N . ASN A 1 92 ? 4.003 6.748 20.135 1.00 89.00 92 ASN A N 1
ATOM 749 C CA . ASN A 1 92 ? 2.578 6.998 19.940 1.00 89.00 92 ASN A CA 1
ATOM 750 C C . ASN A 1 92 ? 1.724 6.157 20.905 1.00 89.00 92 ASN A C 1
ATOM 752 O O . ASN A 1 92 ? 2.012 4.972 21.091 1.00 89.00 92 ASN A O 1
ATOM 756 N N . PRO A 1 93 ? 0.673 6.741 21.514 1.00 85.62 93 PRO A N 1
ATOM 757 C CA . PRO A 1 93 ? 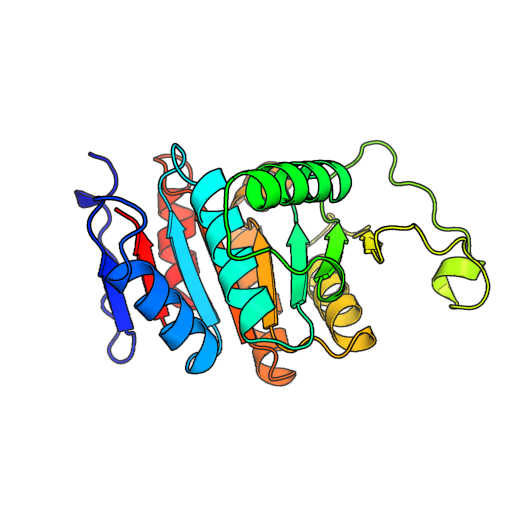-0.230 6.008 22.402 1.00 85.62 93 PRO A CA 1
ATOM 758 C C . PRO A 1 93 ? -1.043 4.958 21.636 1.00 85.62 93 PRO A C 1
ATOM 760 O O . PRO A 1 93 ? -1.181 3.820 22.089 1.00 85.62 93 PRO A O 1
ATOM 763 N N . ASP A 1 94 ? -1.514 5.328 20.448 1.00 88.56 94 ASP A N 1
ATOM 764 C CA . ASP A 1 94 ? -2.168 4.426 19.514 1.00 88.56 94 ASP A CA 1
ATOM 765 C C . ASP A 1 94 ? -1.104 3.593 18.795 1.00 88.56 94 ASP A C 1
ATOM 767 O O . ASP A 1 94 ? -0.090 4.115 18.324 1.00 88.56 94 ASP A O 1
ATOM 771 N N . LYS A 1 95 ? -1.307 2.279 18.703 1.00 92.50 95 LYS A N 1
ATOM 772 C CA . LYS A 1 95 ? -0.279 1.354 18.212 1.00 92.50 95 LYS A CA 1
ATOM 773 C C . LYS A 1 95 ? -0.681 0.709 16.899 1.00 92.50 95 LYS A C 1
ATOM 775 O O . LYS A 1 95 ? -1.808 0.244 16.748 1.00 92.50 95 LYS A O 1
ATOM 780 N N . ILE A 1 96 ? 0.291 0.583 16.001 1.00 96.19 96 ILE A N 1
ATOM 781 C CA . ILE A 1 96 ? 0.234 -0.336 14.868 1.00 96.19 96 ILE A CA 1
ATOM 782 C C . ILE A 1 96 ? 0.139 -1.757 15.429 1.00 96.19 96 ILE A C 1
ATOM 784 O O . ILE A 1 96 ? 1.065 -2.229 16.100 1.00 96.19 96 ILE A O 1
ATOM 788 N N . ARG A 1 97 ? -0.985 -2.424 15.158 1.00 95.06 97 ARG A N 1
ATOM 789 C CA . ARG A 1 97 ? -1.266 -3.796 15.603 1.00 95.06 97 ARG A CA 1
ATOM 790 C C . ARG A 1 97 ? -0.687 -4.799 14.612 1.00 95.06 97 ARG A C 1
ATOM 792 O O . ARG A 1 97 ? -1.355 -5.202 13.659 1.00 95.06 97 ARG A O 1
ATOM 799 N N . GLN A 1 98 ? 0.586 -5.139 14.796 1.00 93.38 98 GLN A N 1
ATOM 800 C CA . GLN A 1 98 ? 1.352 -5.954 13.848 1.00 93.38 98 GLN A CA 1
ATOM 801 C C . GLN A 1 98 ? 0.762 -7.356 13.641 1.00 93.38 98 GLN A C 1
ATOM 803 O O . GLN A 1 98 ? 0.864 -7.907 12.551 1.00 93.38 98 GLN A O 1
ATOM 808 N N . GLU A 1 99 ? 0.072 -7.911 14.637 1.00 92.44 99 GLU A N 1
ATOM 809 C CA . GLU A 1 99 ? -0.604 -9.208 14.550 1.00 92.44 99 GLU A CA 1
ATOM 810 C C . GLU A 1 99 ? -1.712 -9.248 13.482 1.00 92.44 99 GLU A C 1
ATOM 812 O O . GLU A 1 99 ? -2.068 -10.316 12.979 1.00 92.44 99 GLU A O 1
ATOM 817 N N . LYS A 1 100 ? -2.239 -8.082 13.091 1.00 94.00 100 LYS A N 1
ATOM 818 C CA . LYS A 1 100 ? -3.236 -7.948 12.023 1.00 94.00 100 LYS A CA 1
ATOM 819 C C . LYS A 1 100 ? -2.621 -7.845 10.631 1.00 94.00 100 LYS A C 1
ATOM 821 O O . LYS A 1 100 ? -3.360 -7.863 9.647 1.00 94.00 100 LYS A O 1
ATOM 826 N N . ILE A 1 101 ? -1.300 -7.722 10.535 1.00 94.69 101 ILE A N 1
ATOM 827 C CA . ILE A 1 101 ? -0.597 -7.508 9.275 1.00 94.69 101 ILE A CA 1
ATOM 828 C C . ILE A 1 101 ? -0.120 -8.851 8.722 1.00 94.69 101 ILE A C 1
ATOM 830 O O . ILE A 1 101 ? 0.436 -9.692 9.429 1.00 94.69 101 ILE A O 1
ATOM 834 N N . PHE A 1 102 ? -0.368 -9.043 7.435 1.00 92.81 102 PHE A N 1
ATOM 835 C CA . PHE A 1 102 ? 0.203 -10.090 6.610 1.00 92.81 102 PHE A CA 1
ATOM 836 C C . PHE A 1 102 ? 1.085 -9.438 5.551 1.00 92.81 102 PHE A C 1
ATOM 838 O O . PHE A 1 102 ? 0.610 -8.579 4.803 1.00 92.81 102 PHE A O 1
ATOM 845 N N . PHE A 1 103 ? 2.361 -9.811 5.487 1.00 93.38 103 PHE A N 1
ATOM 846 C CA . PHE A 1 103 ? 3.291 -9.170 4.561 1.00 93.38 103 PHE A CA 1
ATOM 847 C C . PHE A 1 103 ? 3.403 -9.925 3.238 1.00 93.38 103 PHE A C 1
ATOM 849 O O . PHE A 1 103 ? 3.618 -11.136 3.195 1.00 93.38 103 PHE A O 1
ATOM 856 N N . ILE A 1 104 ? 3.366 -9.172 2.146 1.00 93.00 104 ILE A N 1
ATOM 857 C CA . ILE A 1 104 ? 3.700 -9.636 0.804 1.00 93.00 104 ILE A CA 1
ATOM 858 C C . ILE A 1 104 ? 4.932 -8.841 0.363 1.00 93.00 104 ILE A C 1
ATOM 860 O O . ILE A 1 104 ? 4.856 -7.655 0.043 1.00 93.00 104 ILE A O 1
ATOM 864 N N . ASP A 1 105 ? 6.089 -9.494 0.415 1.00 91.69 105 ASP A N 1
ATOM 865 C CA . ASP A 1 105 ? 7.399 -8.913 0.131 1.00 91.69 105 ASP A CA 1
ATOM 866 C C . ASP A 1 105 ? 7.702 -8.989 -1.370 1.00 91.69 105 ASP A C 1
ATOM 868 O O . ASP A 1 105 ? 8.072 -10.034 -1.908 1.00 91.69 105 ASP A O 1
ATOM 872 N N . GLY A 1 106 ? 7.534 -7.854 -2.038 1.00 89.88 106 GLY A N 1
ATOM 873 C CA . GLY A 1 106 ? 7.921 -7.592 -3.417 1.00 89.88 106 GLY A CA 1
ATOM 874 C C . GLY A 1 106 ? 9.243 -6.833 -3.550 1.00 89.88 106 GLY A C 1
ATOM 875 O O . GLY A 1 106 ? 9.474 -6.192 -4.577 1.00 89.88 106 GLY A O 1
ATOM 876 N N . THR A 1 107 ? 10.121 -6.856 -2.545 1.00 87.06 107 THR A N 1
ATOM 877 C CA . THR A 1 107 ? 11.461 -6.279 -2.697 1.00 87.06 107 THR A CA 1
ATOM 878 C C . THR A 1 107 ? 12.314 -7.157 -3.611 1.00 87.06 107 THR A C 1
ATOM 880 O O . THR A 1 107 ? 12.426 -8.374 -3.435 1.00 87.06 107 THR A O 1
ATOM 883 N N . ARG A 1 108 ? 12.954 -6.555 -4.620 1.00 72.88 108 ARG A N 1
ATOM 884 C CA . ARG A 1 108 ? 13.806 -7.303 -5.555 1.00 72.88 108 ARG A CA 1
ATOM 885 C C . ARG A 1 108 ? 15.124 -7.699 -4.876 1.00 72.88 108 ARG A C 1
ATOM 887 O O . ARG A 1 108 ? 16.120 -6.982 -4.961 1.00 72.88 108 ARG A O 1
ATOM 894 N N . LYS A 1 109 ? 15.156 -8.851 -4.200 1.00 62.94 109 LYS A N 1
ATOM 895 C CA . LYS A 1 109 ? 16.393 -9.423 -3.638 1.00 62.94 109 LYS A CA 1
ATOM 896 C C . LYS A 1 109 ? 17.207 -10.109 -4.738 1.00 62.94 109 LYS A C 1
ATOM 898 O O . LYS A 1 109 ? 16.661 -10.847 -5.551 1.00 62.94 109 LYS A O 1
ATOM 903 N N . LYS A 1 110 ? 18.535 -9.913 -4.740 1.00 47.28 110 LYS A N 1
ATOM 904 C CA . LYS A 1 110 ? 19.457 -10.673 -5.615 1.00 47.28 110 LYS A CA 1
ATOM 905 C C . LYS A 1 110 ? 19.386 -12.185 -5.355 1.00 47.28 110 LYS A C 1
ATOM 907 O O . LYS A 1 110 ? 19.580 -12.949 -6.287 1.00 47.28 110 LYS A O 1
ATOM 912 N N . ASN A 1 111 ? 19.066 -12.579 -4.119 1.00 43.03 111 ASN A N 1
ATOM 913 C CA . ASN A 1 111 ? 18.833 -13.956 -3.687 1.00 43.03 111 ASN A CA 1
ATOM 914 C C . ASN A 1 111 ? 17.573 -13.978 -2.804 1.00 43.03 111 ASN A C 1
ATOM 916 O O . ASN A 1 111 ? 17.685 -13.726 -1.600 1.00 43.03 111 ASN A O 1
ATOM 920 N N . PRO A 1 112 ? 16.368 -14.194 -3.358 1.00 51.50 112 PRO A N 1
ATOM 921 C CA . PRO A 1 112 ? 15.213 -14.469 -2.515 1.00 51.50 112 PRO A CA 1
ATOM 922 C C . PRO A 1 112 ? 15.502 -15.746 -1.706 1.00 51.50 112 PRO A C 1
ATOM 924 O O . PRO A 1 112 ? 16.101 -16.680 -2.250 1.00 51.50 112 PRO A O 1
ATOM 927 N N . PRO A 1 113 ? 15.142 -15.804 -0.412 1.00 49.38 113 PRO A N 1
ATOM 928 C CA . PRO A 1 113 ? 15.282 -17.037 0.348 1.00 49.38 113 PRO A CA 1
ATOM 929 C C . PRO A 1 113 ? 14.482 -18.128 -0.366 1.00 49.38 113 PRO A C 1
ATOM 931 O O . PRO A 1 113 ? 13.292 -17.963 -0.635 1.00 49.38 113 PRO A O 1
ATOM 934 N N . GLN A 1 114 ? 15.155 -19.216 -0.742 1.00 43.25 114 GLN A N 1
ATOM 935 C CA . GLN A 1 114 ? 14.515 -20.321 -1.444 1.00 43.25 114 GLN A CA 1
ATOM 936 C C . GLN A 1 114 ? 13.493 -20.962 -0.505 1.00 43.25 114 GLN A C 1
ATOM 938 O O . GLN A 1 114 ? 13.848 -21.679 0.430 1.00 43.25 114 GLN A O 1
ATOM 943 N N . LYS A 1 115 ? 12.209 -20.702 -0.749 1.00 50.16 115 LYS A N 1
ATOM 944 C CA . LYS A 1 115 ? 11.129 -21.456 -0.121 1.00 50.16 115 LYS A CA 1
ATOM 945 C C . LYS A 1 115 ? 11.214 -22.898 -0.624 1.00 50.16 115 LYS A C 1
ATOM 947 O O . LYS A 1 115 ? 10.957 -23.174 -1.795 1.00 50.16 115 LYS A O 1
ATOM 952 N N . GLY A 1 116 ? 11.602 -23.820 0.258 1.00 41.91 116 GLY A N 1
ATOM 953 C CA . GLY A 1 116 ? 11.578 -25.253 -0.029 1.00 41.91 116 GLY A CA 1
ATOM 954 C C . GLY A 1 116 ? 10.169 -25.711 -0.424 1.00 41.91 116 GLY A C 1
ATOM 955 O O . GLY A 1 116 ? 9.175 -25.143 0.035 1.00 41.91 116 GLY A O 1
ATOM 956 N N . LEU A 1 117 ? 10.089 -26.748 -1.263 1.00 41.16 117 LEU A N 1
ATOM 957 C CA . LEU A 1 117 ? 8.866 -27.328 -1.849 1.00 41.16 117 LEU A CA 1
ATOM 958 C C . LEU A 1 117 ? 7.721 -27.546 -0.833 1.00 41.16 117 LEU A C 1
ATOM 960 O O . LEU A 1 117 ? 6.550 -27.426 -1.177 1.00 41.16 117 LEU A O 1
ATOM 964 N N . LEU A 1 118 ? 8.061 -27.801 0.431 1.00 41.84 118 LEU A N 1
ATOM 965 C CA . LEU A 1 118 ? 7.123 -28.033 1.532 1.00 41.84 118 LEU A CA 1
ATOM 966 C C . LEU A 1 118 ? 6.397 -26.760 2.012 1.00 41.84 118 LEU A C 1
ATOM 968 O O . LEU A 1 118 ? 5.231 -26.828 2.404 1.00 41.84 118 LEU A O 1
ATOM 972 N N . SER A 1 119 ? 7.032 -25.587 1.913 1.00 46.25 119 SER A N 1
ATOM 973 C CA . SER A 1 119 ? 6.428 -24.298 2.293 1.00 46.25 119 SER A CA 1
ATOM 974 C C . SER A 1 119 ? 5.425 -23.802 1.248 1.00 46.25 119 SER A C 1
ATOM 976 O O . SER A 1 119 ? 4.476 -23.100 1.582 1.00 46.25 119 SER A O 1
ATOM 978 N N . ARG A 1 120 ? 5.598 -24.235 -0.008 1.00 44.56 120 ARG A N 1
ATOM 979 C CA . ARG A 1 120 ? 4.660 -24.015 -1.120 1.00 44.56 120 ARG A CA 1
ATOM 980 C C . ARG A 1 120 ? 3.419 -24.910 -1.042 1.00 44.56 120 ARG A C 1
ATOM 982 O O . ARG A 1 120 ? 2.412 -24.595 -1.659 1.00 44.56 120 ARG A O 1
ATOM 989 N N . LEU A 1 121 ? 3.491 -26.008 -0.289 1.00 46.62 121 LEU A N 1
ATOM 990 C CA . LEU A 1 121 ? 2.395 -26.962 -0.089 1.00 46.62 121 LEU A CA 1
ATOM 991 C C . LEU A 1 121 ? 1.688 -26.788 1.266 1.00 46.62 121 LEU A C 1
ATOM 993 O O . LEU A 1 121 ? 0.840 -27.603 1.609 1.00 46.62 121 LEU A O 1
ATOM 997 N N . GLY A 1 122 ? 2.042 -25.766 2.058 1.00 42.88 122 GLY A N 1
ATOM 998 C CA . GLY A 1 122 ? 1.468 -25.536 3.392 1.00 42.88 122 GLY A CA 1
ATOM 999 C C . GLY A 1 122 ? 1.797 -26.622 4.429 1.00 42.88 122 GLY A C 1
ATOM 1000 O O . GLY A 1 122 ? 1.202 -26.639 5.501 1.00 42.88 122 GLY A O 1
ATOM 1001 N N . LEU A 1 123 ? 2.733 -27.529 4.121 1.00 42.34 123 LEU A N 1
ATOM 1002 C CA . LEU A 1 123 ? 2.997 -28.753 4.892 1.00 42.34 123 LEU A CA 1
ATOM 1003 C C . LEU A 1 123 ? 4.399 -28.811 5.513 1.00 42.34 123 LEU A C 1
ATOM 1005 O O . LEU A 1 123 ? 4.755 -29.796 6.152 1.00 42.34 123 LEU A O 1
ATOM 1009 N N . GLY A 1 124 ? 5.205 -27.762 5.370 1.00 40.50 124 GLY A N 1
ATOM 1010 C CA . GLY A 1 124 ? 6.493 -27.693 6.048 1.00 40.50 124 GLY A CA 1
ATOM 1011 C C . GLY A 1 124 ? 7.259 -26.427 5.712 1.00 40.50 124 GLY A C 1
ATOM 1012 O O . GLY A 1 124 ? 7.830 -26.277 4.638 1.00 40.50 124 GLY A O 1
ATOM 1013 N N . GLY A 1 125 ? 7.298 -25.516 6.663 1.00 35.41 125 GLY A N 1
ATOM 1014 C CA . GLY A 1 125 ? 8.211 -24.390 6.682 1.00 35.41 125 GLY A CA 1
ATOM 1015 C C . GLY A 1 125 ? 8.139 -23.820 8.079 1.00 35.41 125 GLY A C 1
ATOM 1016 O O . GLY A 1 125 ? 7.037 -23.699 8.617 1.00 35.41 125 GLY A O 1
ATOM 1017 N N . GLU A 1 126 ? 9.286 -23.524 8.686 1.00 39.59 126 GLU A N 1
ATOM 1018 C CA . GLU A 1 126 ? 9.315 -22.646 9.851 1.00 39.59 126 GLU A CA 1
ATOM 1019 C C . GLU A 1 126 ? 8.362 -21.486 9.563 1.00 39.59 126 GLU A C 1
ATOM 1021 O O . GLU A 1 126 ? 8.462 -20.849 8.509 1.00 39.59 126 GLU A O 1
ATOM 1026 N N . LYS A 1 127 ? 7.371 -21.275 10.438 1.00 41.00 127 LYS A N 1
ATOM 1027 C CA . LYS A 1 127 ? 6.591 -20.043 10.411 1.00 41.00 127 LYS A CA 1
ATOM 1028 C C . LYS A 1 127 ? 7.611 -18.929 10.579 1.00 41.00 127 LYS A C 1
ATOM 1030 O O . LYS A 1 127 ? 8.047 -18.662 11.694 1.00 41.00 127 LYS A O 1
ATOM 1035 N N . ASP A 1 128 ? 8.022 -18.341 9.463 1.00 51.91 128 ASP A N 1
ATOM 1036 C CA . ASP A 1 128 ? 8.782 -17.108 9.445 1.00 51.91 128 ASP A CA 1
ATOM 1037 C C . ASP A 1 128 ? 8.025 -16.158 10.378 1.00 51.91 128 ASP A C 1
ATOM 1039 O O . ASP A 1 128 ? 6.809 -15.981 10.223 1.00 51.91 128 ASP A O 1
ATOM 1043 N N . SER A 1 129 ? 8.690 -15.662 11.422 1.00 60.47 129 SER A N 1
ATOM 1044 C CA . SER A 1 129 ? 8.028 -15.024 12.573 1.00 60.47 129 SER A CA 1
ATOM 1045 C C . SER A 1 129 ? 7.153 -13.829 12.177 1.00 60.47 129 SER A C 1
ATOM 1047 O O . SER A 1 129 ? 6.276 -13.423 12.935 1.00 60.47 129 SER A O 1
ATOM 1049 N N . LEU A 1 130 ? 7.361 -13.309 10.966 1.00 65.19 130 LEU A N 1
ATOM 1050 C CA . LEU A 1 130 ? 6.684 -12.163 10.375 1.00 65.19 130 LEU A CA 1
ATOM 1051 C C . LEU A 1 130 ? 5.475 -12.494 9.484 1.00 65.19 130 LEU A C 1
ATOM 1053 O O . LEU A 1 130 ? 4.960 -11.579 8.858 1.00 65.19 130 LEU A O 1
ATOM 1057 N N . ASN A 1 131 ? 5.012 -13.749 9.410 1.00 75.88 131 ASN A N 1
ATOM 1058 C CA . ASN A 1 131 ? 3.838 -14.160 8.619 1.00 75.88 131 ASN A CA 1
ATOM 1059 C C . ASN A 1 131 ? 3.790 -13.527 7.208 1.00 75.88 131 ASN A C 1
ATOM 1061 O O . ASN A 1 131 ? 3.038 -12.578 6.956 1.00 75.88 131 ASN A O 1
ATOM 1065 N N . ARG A 1 132 ? 4.649 -14.024 6.304 1.00 83.62 132 ARG A N 1
ATOM 1066 C CA . ARG A 1 132 ? 4.893 -13.393 4.999 1.00 83.62 132 ARG A CA 1
ATOM 1067 C C . ARG A 1 132 ? 4.997 -14.335 3.798 1.00 83.62 132 ARG A C 1
ATOM 1069 O O . ARG A 1 132 ? 5.418 -15.496 3.895 1.00 83.62 132 ARG A O 1
ATOM 1076 N N . ILE A 1 133 ? 4.735 -13.772 2.622 1.00 87.12 133 ILE A N 1
ATOM 1077 C CA . ILE A 1 133 ? 5.002 -14.369 1.308 1.00 87.12 133 ILE A CA 1
ATOM 1078 C C . ILE A 1 133 ? 5.971 -13.481 0.524 1.00 87.12 133 ILE A C 1
ATOM 1080 O O . ILE A 1 133 ? 5.941 -12.264 0.652 1.00 87.12 133 ILE A O 1
ATOM 1084 N N . TYR A 1 134 ? 6.843 -14.100 -0.274 1.00 85.94 134 TYR A N 1
ATOM 1085 C CA . TYR A 1 134 ? 7.724 -13.401 -1.206 1.00 85.94 134 TYR A CA 1
ATOM 1086 C C . TYR A 1 134 ? 7.133 -13.464 -2.604 1.00 85.94 134 TYR A C 1
ATOM 1088 O O . TYR A 1 134 ? 6.679 -14.533 -3.008 1.00 85.94 134 TYR A O 1
ATOM 1096 N N . LEU A 1 135 ? 7.195 -12.352 -3.331 1.00 85.44 135 LEU A N 1
ATOM 1097 C CA . LEU A 1 135 ? 6.890 -12.331 -4.753 1.00 85.44 135 LEU A CA 1
ATOM 1098 C C . LEU A 1 135 ? 8.129 -12.759 -5.541 1.00 85.44 135 LEU A C 1
ATOM 1100 O O . LEU A 1 135 ? 9.217 -12.203 -5.377 1.00 85.44 135 LEU A O 1
ATOM 1104 N N . GLU A 1 136 ? 7.966 -13.738 -6.418 1.00 77.50 136 GLU A N 1
ATOM 1105 C CA . GLU A 1 136 ? 9.044 -14.276 -7.247 1.00 77.50 136 GLU A CA 1
ATOM 1106 C C . GLU A 1 136 ? 9.031 -13.670 -8.664 1.00 77.50 136 GLU A C 1
ATOM 1108 O O . GLU A 1 136 ? 10.064 -13.625 -9.345 1.00 77.50 136 GLU A O 1
ATOM 1113 N N . SER A 1 137 ? 7.884 -13.159 -9.126 1.00 74.31 137 SER A N 1
ATOM 1114 C CA . SER A 1 137 ? 7.657 -12.882 -10.550 1.00 74.31 137 SER A CA 1
ATOM 1115 C C . SER A 1 137 ? 7.721 -11.404 -10.938 1.00 74.31 137 SER A C 1
ATOM 1117 O O . SER A 1 137 ? 6.709 -10.781 -11.232 1.00 74.31 137 SER A O 1
ATOM 1119 N N . PHE A 1 138 ? 8.923 -10.852 -11.115 1.00 79.69 138 PHE A N 1
ATOM 1120 C CA . PHE A 1 138 ? 9.094 -9.488 -11.663 1.00 79.69 138 PHE A CA 1
ATOM 1121 C C . PHE A 1 138 ? 9.147 -9.426 -13.198 1.00 79.69 138 PHE A C 1
ATOM 1123 O O . PHE A 1 138 ? 9.419 -8.368 -13.759 1.00 79.69 138 PHE A O 1
ATOM 1130 N N . LYS A 1 139 ? 8.930 -10.546 -13.901 1.00 74.69 139 LYS A N 1
ATOM 1131 C CA . LYS A 1 139 ? 9.135 -10.631 -15.360 1.00 74.69 139 LYS A CA 1
ATOM 1132 C C . LYS A 1 139 ? 8.081 -9.883 -16.176 1.00 74.69 139 LYS A C 1
ATOM 1134 O O . LYS A 1 139 ? 8.411 -9.348 -17.227 1.00 74.69 139 LYS A O 1
ATOM 1139 N N . ASN A 1 140 ? 6.822 -9.885 -15.738 1.00 82.38 140 ASN A N 1
ATOM 1140 C CA . ASN A 1 140 ? 5.754 -9.137 -16.395 1.00 82.38 140 ASN A CA 1
ATOM 1141 C C . ASN A 1 140 ? 4.659 -8.736 -15.399 1.00 82.38 140 ASN A C 1
ATOM 1143 O O . ASN A 1 140 ? 4.439 -9.410 -14.391 1.00 82.38 140 ASN A O 1
ATOM 1147 N N . ALA A 1 141 ? 3.956 -7.653 -15.732 1.00 87.62 141 ALA A N 1
ATOM 1148 C CA . ALA A 1 141 ? 2.902 -7.063 -14.918 1.00 87.62 141 ALA A CA 1
ATOM 1149 C C . ALA A 1 141 ? 1.774 -8.046 -14.556 1.00 87.62 141 ALA A C 1
ATOM 1151 O O . ALA A 1 141 ? 1.344 -8.086 -13.409 1.00 87.62 141 ALA A O 1
ATOM 1152 N N . GLN A 1 142 ? 1.316 -8.869 -15.507 1.00 90.44 142 GLN A N 1
ATOM 1153 C CA . GLN A 1 142 ? 0.204 -9.802 -15.287 1.00 90.44 142 GLN A CA 1
ATOM 1154 C C . GLN A 1 142 ? 0.537 -10.885 -14.255 1.00 90.44 142 GLN A C 1
ATOM 1156 O O . GLN A 1 142 ? -0.288 -11.232 -13.412 1.00 90.44 142 GLN A O 1
ATOM 1161 N N . THR A 1 143 ? 1.743 -11.444 -14.334 1.00 89.06 143 THR A N 1
ATOM 1162 C CA . THR A 1 143 ? 2.167 -12.521 -13.433 1.00 89.06 143 THR A CA 1
ATOM 1163 C C . THR A 1 143 ? 2.317 -11.973 -12.022 1.00 89.06 143 THR A C 1
ATOM 1165 O O . THR A 1 143 ? 1.775 -12.560 -11.091 1.00 89.06 143 THR A O 1
ATOM 1168 N N . LEU A 1 144 ? 2.949 -10.801 -11.881 1.00 91.69 144 LEU A N 1
ATOM 1169 C CA . LEU A 1 144 ? 3.097 -10.146 -10.585 1.00 91.69 144 LEU A CA 1
ATOM 1170 C C . LEU A 1 144 ? 1.732 -9.809 -9.968 1.00 91.69 144 LEU A C 1
ATOM 1172 O O . LEU A 1 144 ? 1.522 -10.054 -8.783 1.00 91.69 144 LEU A O 1
ATOM 1176 N N . SER A 1 145 ? 0.782 -9.281 -10.754 1.00 93.81 145 SER A N 1
ATOM 1177 C CA . SER A 1 145 ? -0.550 -8.936 -10.234 1.00 93.81 145 SER A CA 1
ATOM 1178 C C . SER A 1 145 ? -1.310 -10.174 -9.761 1.00 93.81 145 SER A C 1
ATOM 1180 O O . SER A 1 145 ? -1.942 -10.141 -8.708 1.00 93.81 145 SER A O 1
ATOM 1182 N N . ASN A 1 146 ? -1.212 -11.283 -10.501 1.00 91.62 146 ASN A N 1
ATOM 1183 C CA . ASN A 1 146 ? -1.847 -12.546 -10.123 1.00 91.62 146 ASN A CA 1
ATOM 1184 C C . ASN A 1 146 ? -1.239 -13.122 -8.837 1.00 91.62 146 ASN A C 1
ATOM 1186 O O . ASN A 1 146 ? -1.967 -13.644 -7.993 1.00 91.62 146 ASN A O 1
ATOM 1190 N N . GLU A 1 147 ? 0.079 -13.013 -8.677 1.00 91.50 147 GLU A N 1
ATOM 1191 C CA . GLU A 1 147 ? 0.802 -13.489 -7.496 1.00 91.50 147 GLU A CA 1
ATOM 1192 C C . GLU A 1 147 ? 0.413 -12.698 -6.236 1.00 91.50 147 GLU A C 1
ATOM 1194 O O . GLU A 1 147 ? 0.099 -13.294 -5.201 1.00 91.50 147 GLU A O 1
ATOM 1199 N N . VAL A 1 148 ? 0.316 -11.367 -6.345 1.00 93.38 148 VAL A N 1
ATOM 1200 C CA . VAL A 1 148 ? -0.186 -10.502 -5.263 1.00 93.38 148 VAL A CA 1
ATOM 1201 C C . VAL A 1 148 ? -1.616 -10.884 -4.877 1.00 93.38 148 VAL A C 1
ATOM 1203 O O . VAL A 1 148 ? -1.899 -11.100 -3.703 1.00 93.38 148 VAL A O 1
ATOM 1206 N N . ILE A 1 149 ? -2.520 -11.016 -5.851 1.00 93.38 149 ILE A N 1
ATOM 1207 C CA . ILE A 1 149 ? -3.932 -11.338 -5.588 1.00 93.38 149 ILE A CA 1
ATOM 1208 C C . ILE A 1 149 ? -4.106 -12.721 -4.967 1.00 93.38 149 ILE A C 1
ATOM 1210 O O . ILE A 1 149 ? -4.931 -12.887 -4.070 1.00 93.38 149 ILE A O 1
ATOM 1214 N N . THR A 1 150 ? -3.339 -13.706 -5.430 1.00 90.25 150 THR A N 1
ATOM 1215 C CA . THR A 1 150 ? -3.360 -15.056 -4.853 1.00 90.25 150 THR A CA 1
ATOM 1216 C C . THR A 1 150 ? -2.939 -15.001 -3.388 1.00 90.25 150 THR A C 1
ATOM 1218 O O . THR A 1 150 ? -3.661 -15.498 -2.531 1.00 90.25 150 THR A O 1
ATOM 1221 N N . SER A 1 151 ? -1.860 -14.271 -3.091 1.00 89.62 151 SER A N 1
ATOM 1222 C CA . SER A 1 151 ? -1.364 -14.089 -1.722 1.00 89.62 151 SER A CA 1
ATOM 1223 C C . SER A 1 151 ? -2.376 -13.381 -0.810 1.00 89.62 151 SER A C 1
ATOM 1225 O O . SER A 1 151 ? -2.491 -13.717 0.360 1.00 89.62 151 SER A O 1
ATOM 1227 N N . LEU A 1 152 ? -3.143 -12.418 -1.331 1.00 89.50 152 LEU A N 1
ATOM 1228 C CA . LEU A 1 152 ? -4.181 -11.720 -0.558 1.00 89.50 152 LEU A CA 1
ATOM 1229 C C . LEU A 1 152 ? -5.417 -12.592 -0.270 1.00 89.50 152 LEU A C 1
ATOM 1231 O O . LEU A 1 152 ? -6.132 -12.341 0.701 1.00 89.50 152 LEU A O 1
ATOM 1235 N N . LYS A 1 153 ? -5.695 -13.595 -1.112 1.00 76.19 153 LYS A N 1
ATOM 1236 C CA . LYS A 1 153 ? -6.875 -14.463 -0.986 1.00 76.19 153 LYS A CA 1
ATOM 1237 C C . LYS A 1 153 ? -6.731 -15.478 0.147 1.00 76.19 153 LYS A C 1
ATOM 1239 O O . LYS A 1 153 ? -7.721 -15.770 0.816 1.00 76.19 153 LYS A O 1
ATOM 1244 N N . ASP A 1 154 ? -5.529 -16.006 0.345 1.00 66.25 154 ASP A N 1
ATOM 1245 C CA . ASP A 1 154 ? -5.291 -17.129 1.258 1.00 66.25 154 ASP A CA 1
ATOM 1246 C C . ASP A 1 154 ? -5.433 -16.740 2.744 1.00 66.25 154 ASP A C 1
ATOM 1248 O O . ASP A 1 154 ? -5.647 -17.605 3.591 1.00 66.25 154 ASP A O 1
ATOM 1252 N N . ASP A 1 155 ? -5.418 -15.438 3.053 1.00 61.31 155 ASP A N 1
ATOM 1253 C CA . ASP A 1 155 ? -5.358 -14.906 4.421 1.00 61.31 155 ASP A CA 1
ATOM 1254 C C . ASP A 1 155 ? -6.604 -14.116 4.879 1.00 61.31 155 ASP A C 1
ATOM 1256 O O . ASP A 1 155 ? -6.572 -13.508 5.948 1.00 61.31 155 ASP A O 1
ATOM 1260 N N . VAL A 1 156 ? -7.707 -14.119 4.113 1.00 78.75 156 VAL A N 1
ATOM 1261 C CA . VAL A 1 156 ? -8.952 -13.365 4.421 1.00 78.75 156 VAL A CA 1
ATOM 1262 C C . VAL A 1 156 ? -8.659 -11.882 4.715 1.00 78.75 156 VAL A C 1
ATOM 1264 O O . VAL A 1 156 ? -8.955 -11.352 5.783 1.00 78.75 156 VAL A O 1
ATOM 1267 N N . VAL A 1 157 ? -8.008 -11.207 3.768 1.00 88.12 157 VAL A N 1
ATOM 1268 C CA . VAL A 1 157 ? -7.630 -9.792 3.896 1.00 88.12 157 VAL A CA 1
ATOM 1269 C C . VAL A 1 157 ? -8.833 -8.866 3.659 1.00 88.12 157 VAL A C 1
ATOM 1271 O O . VAL A 1 157 ? -9.467 -8.937 2.607 1.00 88.12 157 VAL A O 1
ATOM 1274 N N . ASP A 1 158 ? -9.097 -7.939 4.590 1.00 89.56 158 ASP A N 1
ATOM 1275 C CA . ASP A 1 158 ? -10.169 -6.933 4.458 1.00 89.56 158 ASP A CA 1
ATOM 1276 C C . ASP A 1 158 ? -9.757 -5.760 3.562 1.00 89.56 158 ASP A C 1
ATOM 1278 O O . ASP A 1 158 ? -10.565 -5.179 2.826 1.00 89.56 158 ASP A O 1
ATOM 1282 N N . ILE A 1 159 ? -8.490 -5.366 3.694 1.00 95.94 159 ILE A N 1
ATOM 1283 C CA . ILE A 1 159 ? -7.906 -4.228 3.000 1.00 95.94 159 ILE A CA 1
ATOM 1284 C C . ILE A 1 159 ? -6.427 -4.475 2.709 1.00 95.94 159 ILE A C 1
ATOM 1286 O O . ILE A 1 159 ? -5.689 -4.997 3.547 1.00 95.94 159 ILE A O 1
ATOM 1290 N N . ALA A 1 160 ? -5.983 -4.082 1.523 1.00 97.25 160 ALA A N 1
ATOM 1291 C CA . ALA A 1 160 ? -4.583 -4.127 1.139 1.00 97.25 160 ALA A CA 1
ATOM 1292 C C . ALA A 1 160 ? -3.946 -2.729 1.197 1.00 97.25 160 ALA A C 1
ATOM 1294 O O . ALA A 1 160 ? -4.539 -1.747 0.752 1.00 97.25 160 ALA A O 1
ATOM 1295 N N . LEU A 1 161 ? -2.722 -2.639 1.712 1.00 97.69 161 LEU A N 1
ATOM 1296 C CA . LEU A 1 161 ? -1.874 -1.451 1.618 1.00 97.69 161 LEU A CA 1
ATOM 1297 C C . LEU A 1 161 ? -0.750 -1.751 0.621 1.00 97.69 161 LEU A C 1
ATOM 1299 O O . LEU A 1 161 ? 0.032 -2.670 0.854 1.00 97.69 161 LEU A O 1
ATOM 1303 N N . ILE A 1 162 ? -0.696 -1.023 -0.498 1.00 97.00 162 ILE A N 1
ATOM 1304 C CA . ILE A 1 162 ? 0.201 -1.321 -1.628 1.00 97.00 162 ILE A CA 1
ATOM 1305 C C . ILE A 1 162 ? 1.304 -0.254 -1.748 1.00 97.00 162 ILE A C 1
ATOM 1307 O O . ILE A 1 162 ? 1.105 0.790 -2.369 1.00 97.00 162 ILE A O 1
ATOM 1311 N N . ASP A 1 163 ? 2.479 -0.518 -1.174 1.00 94.19 163 ASP A N 1
ATOM 1312 C CA . ASP A 1 163 ? 3.549 0.459 -0.915 1.00 94.19 163 ASP A CA 1
ATOM 1313 C C . ASP A 1 163 ? 4.894 0.103 -1.594 1.00 94.19 163 ASP A C 1
ATOM 1315 O O . ASP A 1 163 ? 5.597 -0.822 -1.220 1.00 94.19 163 ASP A O 1
ATOM 1319 N N . THR A 1 164 ? 5.374 0.797 -2.613 1.00 89.81 164 THR A N 1
ATOM 1320 C CA . THR A 1 164 ? 4.665 1.713 -3.495 1.00 89.81 164 THR A CA 1
ATOM 1321 C C . THR A 1 164 ? 4.869 1.250 -4.924 1.00 89.81 164 THR A C 1
ATOM 1323 O O . THR A 1 164 ? 5.923 0.716 -5.284 1.00 89.81 164 THR A O 1
ATOM 1326 N N . LEU A 1 165 ? 3.868 1.486 -5.768 1.00 90.31 165 LEU A N 1
ATOM 1327 C CA . LEU A 1 165 ? 3.934 1.143 -7.186 1.00 90.31 165 LEU A CA 1
ATOM 1328 C C . LEU A 1 165 ? 5.035 1.908 -7.930 1.00 90.31 165 LEU A C 1
ATOM 1330 O O . LEU A 1 165 ? 5.531 1.410 -8.936 1.00 90.31 165 LEU A O 1
ATOM 1334 N N . ALA A 1 166 ? 5.457 3.074 -7.424 1.00 87.94 166 ALA A N 1
ATOM 1335 C CA . ALA A 1 166 ? 6.517 3.878 -8.036 1.00 87.94 166 ALA A CA 1
ATOM 1336 C C . ALA A 1 166 ? 7.831 3.093 -8.211 1.00 87.94 166 ALA A C 1
ATOM 1338 O O . ALA A 1 166 ? 8.544 3.279 -9.196 1.00 87.94 166 ALA A O 1
ATOM 1339 N N . MET A 1 167 ? 8.129 2.163 -7.296 1.00 87.50 167 MET A N 1
ATOM 1340 C CA . MET A 1 167 ? 9.350 1.356 -7.363 1.00 87.50 167 MET A CA 1
ATOM 1341 C C . MET A 1 167 ? 9.357 0.385 -8.549 1.00 87.50 167 MET A C 1
ATOM 1343 O O . MET A 1 167 ? 10.416 0.049 -9.083 1.00 87.50 167 MET A O 1
ATOM 1347 N N . LEU A 1 168 ? 8.179 -0.040 -9.013 1.00 88.75 168 LEU A N 1
ATOM 1348 C CA . LEU A 1 168 ? 8.067 -0.934 -10.163 1.00 88.75 168 LEU A CA 1
ATOM 1349 C C . LEU A 1 168 ? 8.527 -0.252 -11.458 1.00 88.75 168 LEU A C 1
ATOM 1351 O O . LEU A 1 168 ? 9.101 -0.925 -12.313 1.00 88.75 168 LEU A O 1
ATOM 1355 N N . SER A 1 169 ? 8.384 1.074 -11.573 1.00 87.69 169 SER A N 1
ATOM 1356 C CA . SER A 1 169 ? 8.919 1.827 -12.715 1.00 87.69 169 SER A CA 1
ATOM 1357 C C . SER A 1 169 ? 10.436 1.753 -12.772 1.00 87.69 169 SER A C 1
ATOM 1359 O O . SER A 1 169 ? 10.999 1.632 -13.855 1.00 87.69 169 SER A O 1
ATOM 1361 N N . TYR A 1 170 ? 11.111 1.746 -11.620 1.00 84.75 170 TYR A N 1
ATOM 1362 C CA . TYR A 1 170 ? 12.557 1.535 -11.572 1.00 84.75 170 TYR A CA 1
ATOM 1363 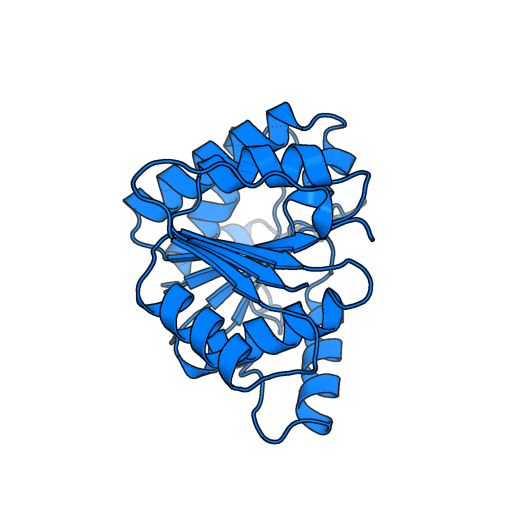C C . TYR A 1 170 ? 12.937 0.101 -11.972 1.00 84.75 170 TYR A C 1
ATOM 1365 O O . TYR A 1 170 ? 13.925 -0.111 -12.670 1.00 84.75 170 TYR A O 1
ATOM 1373 N N . TYR A 1 171 ? 12.151 -0.903 -11.568 1.00 85.25 171 TYR A N 1
ATOM 1374 C CA . TYR A 1 171 ? 12.431 -2.305 -11.903 1.00 85.25 171 TYR A CA 1
ATOM 1375 C C . TYR A 1 171 ? 12.201 -2.652 -13.373 1.00 85.25 171 TYR A C 1
ATOM 1377 O O . TYR A 1 171 ? 12.946 -3.477 -13.911 1.00 85.25 171 TYR A O 1
ATOM 1385 N N . TRP A 1 172 ? 11.187 -2.058 -13.998 1.00 87.19 172 TRP A N 1
ATOM 1386 C CA . TRP A 1 172 ? 10.817 -2.321 -15.389 1.00 87.19 172 TRP A CA 1
ATOM 1387 C C . TRP A 1 172 ? 11.360 -1.291 -16.378 1.00 87.19 172 TRP A C 1
ATOM 1389 O O . TRP A 1 172 ? 11.396 -1.575 -17.571 1.00 87.19 172 TRP A O 1
ATOM 1399 N N . GLY A 1 173 ? 11.804 -0.128 -15.898 1.00 84.94 173 GLY A N 1
ATOM 1400 C CA . GLY A 1 173 ? 12.272 0.977 -16.734 1.00 84.94 173 GLY A CA 1
ATOM 1401 C C . GLY A 1 173 ? 11.161 1.671 -17.529 1.00 84.94 173 GLY A C 1
ATOM 1402 O O . GLY A 1 173 ? 11.472 2.445 -18.428 1.00 84.94 173 GLY A O 1
ATOM 1403 N N . ASP A 1 174 ? 9.887 1.382 -17.237 1.00 84.69 174 ASP A N 1
ATOM 1404 C CA . ASP A 1 174 ? 8.737 1.853 -18.012 1.00 84.69 174 ASP A CA 1
ATOM 1405 C C . ASP A 1 174 ? 7.465 1.963 -17.151 1.00 84.69 174 ASP A C 1
ATOM 1407 O O . ASP A 1 174 ? 7.038 1.004 -16.499 1.00 84.69 174 ASP A O 1
ATOM 1411 N N . ASN A 1 175 ? 6.821 3.132 -17.207 1.00 89.50 175 ASN A N 1
ATOM 1412 C CA . A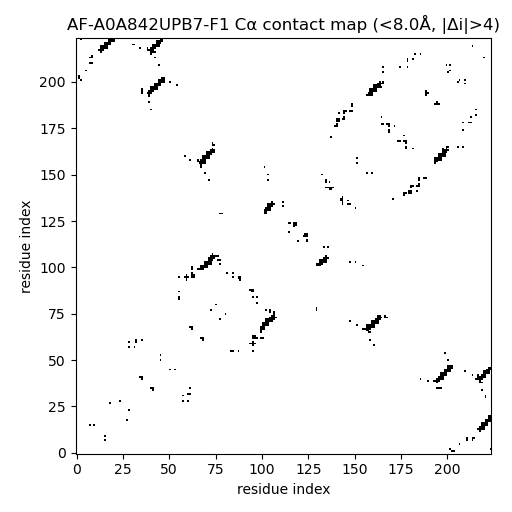SN A 1 175 ? 5.558 3.418 -16.528 1.00 89.50 175 ASN A CA 1
ATOM 1413 C C . ASN A 1 175 ? 4.383 2.616 -17.109 1.00 89.50 175 ASN A C 1
ATOM 1415 O O . ASN A 1 175 ? 3.471 2.261 -16.363 1.00 89.50 175 ASN A O 1
ATOM 1419 N N . MET A 1 176 ? 4.395 2.259 -18.398 1.00 90.31 176 MET A N 1
ATOM 1420 C CA . MET A 1 176 ? 3.291 1.509 -19.011 1.00 90.31 176 MET A CA 1
ATOM 1421 C C . MET A 1 176 ? 3.129 0.114 -18.405 1.00 90.31 176 MET A C 1
ATOM 1423 O O . MET A 1 176 ? 2.002 -0.362 -18.249 1.00 90.31 176 MET A O 1
ATOM 1427 N N . GLN A 1 177 ? 4.227 -0.539 -18.019 1.00 90.62 177 GLN A N 1
ATOM 1428 C CA . GLN A 1 177 ? 4.164 -1.811 -17.294 1.00 90.62 177 GLN A CA 1
ATOM 1429 C C . GLN A 1 177 ? 3.550 -1.633 -15.900 1.00 90.62 177 GLN A C 1
ATOM 1431 O O . GLN A 1 177 ? 2.745 -2.463 -15.478 1.00 90.62 177 GLN A O 1
ATOM 1436 N N . VAL A 1 178 ? 3.849 -0.523 -15.216 1.00 92.19 178 VAL A N 1
ATOM 1437 C CA . VAL A 1 178 ? 3.235 -0.192 -13.919 1.00 92.19 178 VAL A CA 1
ATOM 1438 C C . VAL A 1 178 ? 1.747 0.084 -14.052 1.00 92.19 178 VAL A C 1
ATOM 1440 O O . VAL A 1 178 ? 0.968 -0.427 -13.253 1.00 92.19 178 VAL A O 1
ATOM 1443 N N . LEU A 1 179 ? 1.326 0.804 -15.091 1.00 93.06 179 LEU A N 1
ATOM 1444 C CA . LEU A 1 179 ? -0.092 1.045 -15.358 1.00 93.06 179 LEU A CA 1
ATOM 1445 C C . LEU A 1 179 ? -0.844 -0.249 -15.673 1.00 93.06 179 LEU A C 1
ATOM 1447 O O . LEU A 1 179 ? -1.931 -0.463 -15.140 1.00 93.06 179 LEU A O 1
ATOM 1451 N N . ARG A 1 180 ? -0.257 -1.153 -16.470 1.00 93.50 180 ARG A N 1
ATOM 1452 C CA . ARG A 1 180 ? -0.835 -2.486 -16.721 1.00 93.50 180 ARG A CA 1
ATOM 1453 C C . ARG A 1 180 ? -0.943 -3.303 -15.438 1.00 93.50 180 ARG A C 1
ATOM 1455 O O . ARG A 1 180 ? -1.981 -3.911 -15.191 1.00 93.50 180 ARG A O 1
ATOM 1462 N N . PHE A 1 181 ? 0.103 -3.294 -14.612 1.00 94.44 181 PHE A N 1
ATOM 1463 C CA . PHE A 1 181 ? 0.096 -3.965 -13.315 1.00 94.44 181 PHE A CA 1
ATOM 1464 C C . PHE A 1 181 ? -1.009 -3.413 -12.414 1.00 94.44 181 PHE A C 1
ATOM 1466 O O . PHE A 1 181 ? -1.818 -4.184 -11.904 1.00 94.44 181 PHE A O 1
ATOM 1473 N N . ALA A 1 182 ? -1.077 -2.089 -12.263 1.00 94.88 182 ALA A N 1
ATOM 1474 C CA . ALA A 1 182 ? -2.070 -1.415 -11.439 1.00 94.88 182 ALA A CA 1
ATOM 1475 C C . ALA A 1 182 ? -3.491 -1.707 -11.926 1.00 94.88 182 ALA A C 1
ATOM 1477 O O . ALA A 1 182 ? -4.338 -2.079 -11.123 1.00 94.88 182 ALA A O 1
ATOM 1478 N N . HIS A 1 183 ? -3.736 -1.619 -13.235 1.00 94.56 183 HIS A N 1
ATOM 1479 C CA . HIS A 1 183 ? -5.027 -1.939 -13.836 1.00 94.56 183 HIS A CA 1
ATOM 1480 C C . HIS A 1 183 ? -5.466 -3.376 -13.515 1.00 94.56 183 HIS A C 1
ATOM 1482 O O . HIS A 1 183 ? -6.567 -3.592 -13.006 1.00 94.56 183 HIS A O 1
ATOM 1488 N N . ASN A 1 184 ? -4.587 -4.356 -13.742 1.00 94.88 184 ASN A N 1
ATOM 1489 C CA . ASN A 1 184 ? -4.880 -5.767 -13.485 1.00 94.88 184 ASN A CA 1
ATOM 1490 C C . ASN A 1 184 ? -5.099 -6.058 -11.996 1.00 94.88 184 ASN A C 1
ATOM 1492 O O . ASN A 1 184 ? -6.022 -6.792 -11.629 1.00 94.88 184 ASN A O 1
ATOM 1496 N N . LEU A 1 185 ? -4.255 -5.476 -11.139 1.00 96.06 185 LEU A N 1
ATOM 1497 C CA . LEU A 1 185 ? -4.350 -5.615 -9.692 1.00 96.06 185 LEU A CA 1
ATOM 1498 C C . LEU A 1 185 ? -5.663 -5.016 -9.180 1.00 96.06 185 LEU A C 1
ATOM 1500 O O . LEU A 1 185 ? -6.392 -5.688 -8.462 1.00 96.06 185 LEU A O 1
ATOM 1504 N N . ILE A 1 186 ? -5.994 -3.788 -9.582 1.00 95.62 186 ILE A N 1
ATOM 1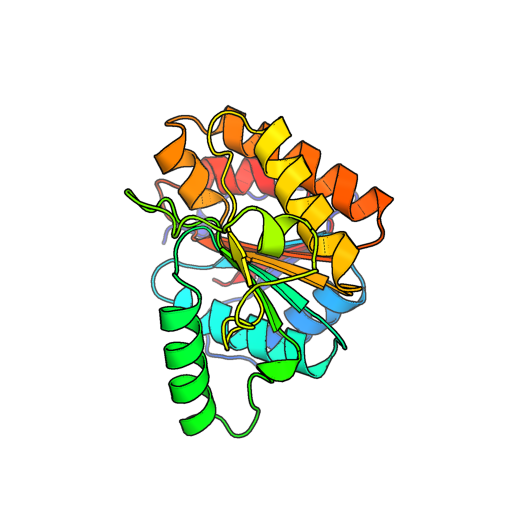505 C CA . ILE A 1 186 ? -7.202 -3.081 -9.142 1.00 95.62 186 ILE A CA 1
ATOM 1506 C C . ILE A 1 186 ? -8.464 -3.808 -9.604 1.00 95.62 186 ILE A C 1
ATOM 1508 O O . ILE A 1 186 ? -9.352 -4.035 -8.787 1.00 95.62 186 ILE A O 1
ATOM 1512 N N . HIS A 1 187 ? -8.530 -4.239 -10.867 1.00 94.88 187 HIS A N 1
ATOM 1513 C CA . HIS A 1 187 ? -9.655 -5.041 -11.355 1.00 94.88 187 HIS A CA 1
ATOM 1514 C C . HIS A 1 187 ? -9.854 -6.296 -10.496 1.00 94.88 187 HIS A C 1
ATOM 1516 O O . HIS A 1 187 ? -10.955 -6.589 -10.036 1.00 94.88 187 HIS A O 1
ATOM 1522 N N . SER A 1 188 ? -8.763 -7.004 -10.207 1.00 94.56 188 SER A N 1
ATOM 1523 C CA . SER A 1 188 ? -8.810 -8.221 -9.400 1.00 94.56 188 SER A CA 1
ATOM 1524 C C . SER A 1 188 ? -9.204 -7.951 -7.942 1.00 94.56 188 SER A C 1
ATOM 1526 O O . SER A 1 188 ? -9.973 -8.718 -7.369 1.00 94.56 188 SER A O 1
ATOM 1528 N N . LEU A 1 189 ? -8.723 -6.861 -7.336 1.00 94.81 189 LEU A N 1
ATOM 1529 C CA . LEU A 1 189 ? -9.128 -6.434 -5.991 1.00 94.81 189 LEU A CA 1
ATOM 1530 C C . LEU A 1 189 ? -10.639 -6.165 -5.934 1.00 94.81 189 LEU A C 1
ATOM 1532 O O . LEU A 1 189 ? -11.315 -6.650 -5.025 1.00 94.81 189 LEU A O 1
ATOM 1536 N N . LEU A 1 190 ? -11.179 -5.464 -6.937 1.00 92.88 190 LEU A N 1
ATOM 1537 C CA . LEU A 1 190 ? -12.608 -5.168 -7.048 1.00 92.88 190 LEU A CA 1
ATOM 1538 C C . LEU A 1 190 ? -13.452 -6.440 -7.190 1.00 92.88 190 LEU A C 1
ATOM 1540 O O . LEU A 1 190 ? -14.438 -6.590 -6.463 1.00 92.88 190 LEU A O 1
ATOM 1544 N N . ASP A 1 191 ? -13.041 -7.374 -8.051 1.00 92.44 191 ASP A N 1
ATOM 1545 C CA . ASP A 1 191 ? -13.711 -8.670 -8.227 1.00 92.44 191 ASP A CA 1
ATOM 1546 C C . ASP A 1 191 ? -13.729 -9.488 -6.931 1.00 92.44 191 ASP A C 1
ATOM 1548 O O . ASP A 1 191 ? -14.708 -10.170 -6.615 1.00 92.44 191 ASP A O 1
ATOM 1552 N N . LYS A 1 192 ? -12.641 -9.417 -6.154 1.00 90.00 192 LYS A N 1
ATOM 1553 C CA . LYS A 1 192 ? -12.518 -10.082 -4.850 1.00 90.00 192 LYS A CA 1
ATOM 1554 C C . LYS A 1 192 ? -13.125 -9.288 -3.698 1.00 90.00 192 LYS A C 1
ATOM 1556 O O . LYS A 1 192 ? -13.145 -9.798 -2.583 1.00 90.00 192 LYS A O 1
ATOM 1561 N N . LYS A 1 193 ? -13.661 -8.091 -3.958 1.00 91.50 193 LYS A N 1
ATOM 1562 C CA . LYS A 1 193 ? -14.205 -7.170 -2.948 1.00 91.50 193 LYS A CA 1
ATOM 1563 C C . LYS A 1 193 ? -13.191 -6.811 -1.850 1.00 91.50 193 LYS A C 1
ATOM 1565 O O . LYS A 1 193 ? -13.588 -6.510 -0.728 1.00 91.50 193 LYS A O 1
ATOM 1570 N N . ILE A 1 194 ? -11.902 -6.814 -2.183 1.00 93.38 194 ILE A N 1
ATOM 1571 C CA . ILE A 1 194 ? -10.825 -6.377 -1.291 1.00 93.38 194 ILE A CA 1
ATOM 1572 C C . ILE A 1 194 ? -10.638 -4.877 -1.505 1.00 93.38 194 ILE A C 1
ATOM 1574 O O . ILE A 1 194 ? -10.428 -4.426 -2.634 1.00 93.38 194 ILE A O 1
ATOM 1578 N N . ARG A 1 195 ? -10.731 -4.092 -0.4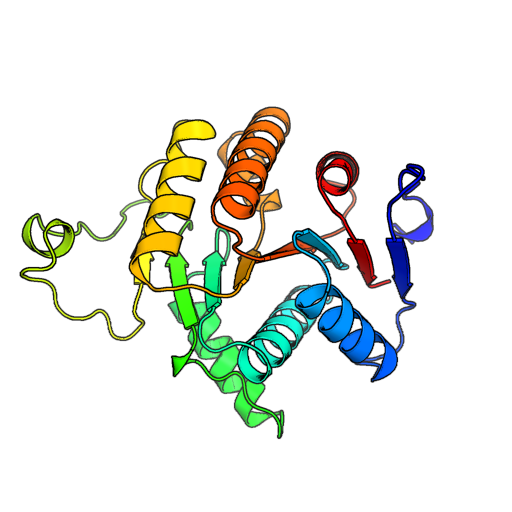29 1.00 95.19 195 ARG A N 1
ATOM 1579 C CA . ARG A 1 195 ? -10.433 -2.655 -0.488 1.00 95.19 195 ARG A CA 1
ATOM 1580 C C . ARG A 1 195 ? -8.923 -2.453 -0.573 1.00 95.19 195 ARG A C 1
ATOM 1582 O O . ARG A 1 195 ? -8.163 -3.300 -0.109 1.00 95.19 195 ARG A O 1
ATOM 1589 N N . ALA A 1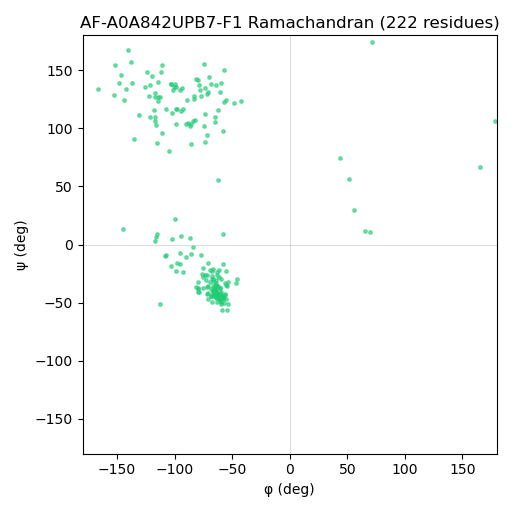 196 ? -8.462 -1.335 -1.112 1.00 96.81 196 ALA A N 1
ATOM 1590 C CA . ALA A 1 196 ? -7.036 -1.052 -1.152 1.00 96.81 196 ALA A CA 1
ATOM 1591 C C . ALA A 1 196 ? -6.696 0.430 -1.024 1.00 96.81 196 ALA A C 1
ATOM 1593 O O . ALA A 1 196 ? -7.404 1.304 -1.531 1.00 96.81 196 ALA A O 1
ATOM 1594 N N . VAL A 1 197 ? -5.565 0.676 -0.366 1.00 96.81 197 VAL A N 1
ATOM 1595 C CA . VAL A 1 197 ? -4.923 1.981 -0.234 1.00 96.81 197 VAL A CA 1
ATOM 1596 C C . VAL A 1 197 ? -3.581 1.939 -0.962 1.00 96.81 197 VAL A C 1
ATOM 1598 O O . VAL A 1 197 ? -2.750 1.067 -0.710 1.00 96.81 197 VAL A O 1
ATOM 1601 N N . PHE A 1 198 ? -3.375 2.896 -1.862 1.00 95.31 198 PHE A N 1
ATOM 1602 C CA . PHE A 1 198 ? -2.185 3.034 -2.696 1.00 95.31 198 PHE A CA 1
ATOM 1603 C C . PHE A 1 198 ? -1.444 4.322 -2.330 1.00 95.31 198 PHE A C 1
ATOM 1605 O O . PHE A 1 198 ? -1.711 5.374 -2.922 1.00 95.31 198 PHE A O 1
ATOM 1612 N N . PRO A 1 199 ? -0.545 4.283 -1.337 1.00 93.12 199 PRO A N 1
ATOM 1613 C CA . PRO A 1 199 ? 0.354 5.388 -1.077 1.00 93.12 199 PRO A CA 1
ATOM 1614 C C . PRO A 1 199 ? 1.374 5.536 -2.208 1.00 93.12 199 PRO A C 1
ATOM 1616 O O . PRO A 1 199 ? 1.922 4.568 -2.749 1.00 93.12 199 PRO A O 1
ATOM 1619 N N . PHE A 1 200 ? 1.613 6.783 -2.587 1.00 89.50 200 PHE A N 1
ATOM 1620 C CA . PHE A 1 200 ? 2.446 7.128 -3.720 1.00 89.50 200 PHE A CA 1
ATOM 1621 C C . PHE A 1 200 ? 3.247 8.405 -3.432 1.00 89.50 200 PHE A C 1
ATOM 1623 O O . PHE A 1 200 ? 2.644 9.433 -3.108 1.00 89.50 200 PHE A O 1
ATOM 1630 N N . PRO A 1 201 ? 4.588 8.372 -3.542 1.00 88.94 201 PRO A N 1
ATOM 1631 C CA . PRO A 1 201 ? 5.412 9.553 -3.334 1.00 88.94 201 PRO A CA 1
ATOM 1632 C C . PRO A 1 201 ? 5.222 10.538 -4.493 1.00 88.94 201 PRO A C 1
ATOM 1634 O O . PRO A 1 201 ? 5.309 10.150 -5.657 1.00 88.94 201 PRO A O 1
ATOM 1637 N N . ILE A 1 202 ? 4.981 11.814 -4.201 1.00 82.69 202 ILE A N 1
ATOM 1638 C CA . ILE A 1 202 ? 4.874 12.881 -5.200 1.00 82.69 202 ILE A CA 1
ATOM 1639 C C . ILE A 1 202 ? 6.200 13.632 -5.264 1.00 82.69 202 ILE A C 1
ATOM 1641 O O . ILE A 1 202 ? 6.503 14.494 -4.434 1.00 82.69 202 ILE A O 1
ATOM 1645 N N . GLU A 1 203 ? 6.955 13.350 -6.311 1.00 79.94 203 GLU A N 1
ATOM 1646 C CA . GLU A 1 203 ? 8.164 14.063 -6.698 1.00 79.94 203 GLU A CA 1
ATOM 1647 C C . GLU A 1 203 ? 8.205 14.211 -8.221 1.00 79.94 203 GLU A C 1
ATOM 1649 O O . GLU A 1 203 ? 7.406 13.610 -8.940 1.00 79.94 203 GLU A O 1
ATOM 1654 N N . THR A 1 204 ? 9.105 15.050 -8.738 1.00 62.19 204 THR A N 1
ATOM 1655 C CA . THR A 1 204 ? 9.146 15.393 -10.170 1.00 62.19 204 THR A CA 1
ATOM 1656 C C . THR A 1 204 ? 9.253 14.158 -11.074 1.00 62.19 204 THR A C 1
ATOM 1658 O O . THR A 1 204 ? 8.666 14.144 -12.148 1.00 62.19 204 THR A O 1
ATOM 1661 N N . SER A 1 205 ? 9.961 13.117 -10.631 1.00 67.94 205 SER A N 1
ATOM 1662 C CA . SER A 1 205 ? 10.162 11.845 -11.343 1.00 67.94 205 SER A CA 1
ATOM 1663 C C . SER A 1 205 ? 8.928 10.939 -11.368 1.00 67.94 205 SER A C 1
ATOM 1665 O O . SER A 1 205 ? 8.792 10.123 -12.274 1.00 67.94 205 SER A O 1
ATOM 1667 N N . SER A 1 206 ? 8.036 11.052 -10.383 1.00 72.31 206 SER A N 1
ATOM 1668 C CA . SER A 1 206 ? 6.904 10.137 -10.192 1.00 72.31 206 SER A CA 1
ATOM 1669 C C . SER A 1 206 ? 5.553 10.766 -10.547 1.00 72.31 206 SER A C 1
ATOM 1671 O O . SER A 1 206 ? 4.539 10.073 -10.614 1.00 72.31 206 SER A O 1
ATOM 1673 N N . ILE A 1 207 ? 5.530 12.076 -10.802 1.00 77.12 207 ILE A N 1
ATOM 1674 C CA . ILE A 1 207 ? 4.316 12.875 -10.995 1.00 77.12 207 ILE A CA 1
ATOM 1675 C C . ILE A 1 207 ? 3.456 12.419 -12.179 1.00 77.12 207 ILE A C 1
ATOM 1677 O O . ILE A 1 207 ? 2.233 12.438 -12.082 1.00 77.12 207 ILE A O 1
ATOM 1681 N N . GLU A 1 208 ? 4.070 11.998 -13.286 1.00 81.81 208 GLU A N 1
ATOM 1682 C CA . GLU A 1 208 ? 3.346 11.529 -14.474 1.00 81.81 208 GLU A CA 1
ATOM 1683 C C . GLU A 1 208 ? 2.624 10.219 -14.167 1.00 81.81 208 GLU A C 1
ATOM 1685 O O . GLU A 1 208 ? 1.407 10.126 -14.317 1.00 81.81 208 GLU A O 1
ATOM 1690 N N . LEU A 1 209 ? 3.350 9.259 -13.591 1.00 85.12 209 LEU A N 1
ATOM 1691 C CA . LEU A 1 209 ? 2.780 7.995 -13.144 1.00 85.12 209 LEU A CA 1
ATOM 1692 C C . LEU A 1 209 ? 1.686 8.204 -12.087 1.00 85.12 209 LEU A C 1
ATOM 1694 O O . LEU A 1 209 ? 0.647 7.553 -12.152 1.00 85.12 209 LEU A O 1
ATOM 1698 N N . ALA A 1 210 ? 1.877 9.131 -11.142 1.00 81.75 210 ALA A N 1
ATOM 1699 C CA . ALA A 1 210 ? 0.858 9.477 -10.152 1.00 81.75 210 ALA A CA 1
ATOM 1700 C C . ALA A 1 210 ? -0.442 9.945 -10.821 1.00 81.75 210 ALA A C 1
ATOM 1702 O O . ALA A 1 210 ? -1.532 9.533 -10.420 1.00 81.75 210 ALA A O 1
ATOM 1703 N N . ARG A 1 211 ? -0.328 10.802 -11.846 1.00 81.94 211 ARG A N 1
ATOM 1704 C CA . ARG A 1 211 ? -1.478 11.340 -12.581 1.00 81.94 211 ARG A CA 1
ATOM 1705 C C . ARG A 1 211 ? -2.209 10.255 -13.355 1.00 81.94 211 ARG A C 1
ATOM 1707 O O . ARG A 1 211 ? -3.436 10.265 -13.350 1.00 81.94 211 ARG A O 1
ATOM 1714 N N . ASP A 1 212 ? -1.492 9.327 -13.967 1.00 86.56 212 ASP A N 1
ATOM 1715 C CA . ASP A 1 212 ? -2.117 8.228 -14.699 1.00 86.56 212 ASP A CA 1
ATOM 1716 C C . ASP A 1 212 ? -2.774 7.228 -13.740 1.00 86.56 212 ASP A C 1
ATOM 1718 O O . ASP A 1 212 ? -3.915 6.813 -13.941 1.00 86.56 212 ASP A O 1
ATOM 1722 N N . LEU A 1 213 ? -2.112 6.903 -12.627 1.00 85.31 213 LEU A N 1
ATOM 1723 C CA . LEU A 1 213 ? -2.646 5.982 -11.625 1.00 85.31 213 LEU A CA 1
ATOM 1724 C C . LEU A 1 213 ? -3.893 6.525 -10.911 1.00 85.31 213 LEU A C 1
ATOM 1726 O O . LEU A 1 213 ? -4.804 5.757 -10.591 1.00 85.31 213 LEU A O 1
ATOM 1730 N N . GLN A 1 214 ? -3.995 7.848 -10.728 1.00 82.44 214 GLN A N 1
ATOM 1731 C CA . GLN A 1 214 ? -5.194 8.489 -10.171 1.00 82.44 214 GLN A CA 1
ATOM 1732 C C . GLN A 1 214 ? -6.460 8.132 -10.977 1.00 82.44 214 GLN A C 1
ATOM 1734 O O . GLN A 1 214 ? -7.586 8.235 -10.475 1.00 82.44 214 GLN A O 1
ATOM 1739 N N . MET A 1 215 ? -6.310 7.735 -12.251 1.00 84.38 215 MET A N 1
ATOM 1740 C CA . MET A 1 215 ? -7.435 7.369 -13.099 1.00 84.38 215 MET A CA 1
ATOM 1741 C C . MET A 1 215 ? -8.201 6.149 -12.575 1.00 84.38 215 MET A C 1
ATOM 1743 O O . MET A 1 215 ? -9.409 6.073 -12.798 1.00 84.38 215 MET A O 1
ATOM 1747 N N . PHE A 1 216 ? -7.546 5.275 -11.814 1.00 87.25 216 PHE A N 1
ATOM 1748 C CA . PHE A 1 216 ? -8.143 4.060 -11.260 1.00 87.25 216 PHE A CA 1
ATOM 1749 C C . PHE A 1 216 ? -8.777 4.250 -9.874 1.00 87.25 216 PHE A C 1
ATOM 1751 O O . PHE A 1 216 ? -9.466 3.357 -9.388 1.00 87.25 216 PHE A O 1
ATOM 1758 N N . ALA A 1 217 ? -8.544 5.394 -9.227 1.00 88.25 217 ALA A N 1
ATOM 1759 C CA . ALA A 1 217 ? -8.992 5.645 -7.865 1.00 88.25 217 ALA A CA 1
ATOM 1760 C C . ALA A 1 217 ? -10.463 6.087 -7.796 1.00 88.25 217 ALA A C 1
ATOM 1762 O O . ALA A 1 217 ? -10.914 6.898 -8.609 1.00 88.25 217 ALA A O 1
ATOM 1763 N N . GLU A 1 218 ? -11.184 5.626 -6.770 1.00 89.19 218 GLU A N 1
ATOM 1764 C CA . GLU A 1 218 ? -12.483 6.200 -6.386 1.00 89.19 218 GLU A CA 1
ATOM 1765 C C . GLU A 1 218 ? -12.299 7.483 -5.560 1.00 89.19 218 GLU A C 1
ATOM 1767 O O . GLU A 1 218 ? -13.112 8.407 -5.643 1.00 89.19 218 GLU A O 1
ATOM 1772 N N . SER A 1 219 ? -11.218 7.543 -4.776 1.00 87.44 219 SER A N 1
ATOM 1773 C CA . SER A 1 219 ? -10.811 8.722 -4.014 1.00 87.44 219 SER A CA 1
ATOM 1774 C C . SER A 1 219 ? -9.307 8.948 -4.113 1.00 87.44 219 SER A C 1
ATOM 1776 O O . SER A 1 219 ? -8.523 7.998 -4.040 1.00 87.44 219 SER A O 1
ATOM 1778 N N . VAL A 1 220 ? -8.915 10.211 -4.265 1.00 86.88 220 VAL A N 1
ATOM 1779 C CA . VAL A 1 220 ? -7.517 10.643 -4.228 1.00 86.88 220 VAL A CA 1
ATOM 1780 C C . VAL A 1 220 ? -7.349 11.607 -3.063 1.00 86.88 220 VAL A C 1
ATOM 1782 O O . VAL A 1 220 ? -7.921 12.698 -3.063 1.00 86.88 220 VAL A O 1
ATOM 1785 N N . ILE A 1 221 ? -6.545 11.199 -2.089 1.00 86.69 221 ILE A N 1
ATOM 1786 C CA . ILE A 1 221 ? -6.147 12.008 -0.943 1.00 86.69 221 ILE A CA 1
ATOM 1787 C C . ILE A 1 221 ? -4.779 12.593 -1.254 1.00 86.69 221 ILE A C 1
ATOM 1789 O O . ILE A 1 221 ? -3.805 11.858 -1.412 1.00 86.69 221 ILE A O 1
ATOM 1793 N N . ILE A 1 222 ? -4.701 13.913 -1.342 1.00 84.50 222 ILE A N 1
ATOM 1794 C CA . ILE A 1 222 ? -3.438 14.610 -1.567 1.00 84.50 222 ILE A CA 1
ATOM 1795 C C . ILE A 1 222 ? -2.997 15.183 -0.235 1.00 84.50 222 ILE A C 1
ATOM 1797 O O . ILE A 1 222 ? -3.626 16.104 0.289 1.00 84.50 222 ILE A O 1
ATOM 1801 N N . ILE A 1 223 ? -1.902 14.647 0.281 1.00 82.19 223 ILE A N 1
ATOM 1802 C CA . ILE A 1 223 ? -1.194 15.201 1.421 1.00 82.19 223 ILE A CA 1
ATOM 1803 C C . ILE A 1 223 ? -0.285 16.278 0.843 1.00 82.19 223 ILE A C 1
ATOM 1805 O O . ILE A 1 223 ? 0.656 15.981 0.106 1.00 82.19 223 ILE A O 1
ATOM 1809 N N . LYS A 1 224 ? -0.634 17.540 1.062 1.00 72.12 224 LYS A N 1
ATOM 1810 C CA . LYS A 1 224 ? 0.270 18.643 0.746 1.00 72.12 224 LYS A CA 1
ATOM 1811 C C . LYS A 1 224 ? 1.190 18.886 1.895 1.00 72.12 224 LYS A C 1
ATOM 1813 O O . LYS A 1 224 ? 0.668 18.658 2.995 1.00 72.12 224 LYS A O 1
#

Solvent-accessible surface area (backbone atoms only — not comparable to full-atom values): 12626 Å² total; per-residue (Å²): 129,69,74,87,68,61,82,74,83,88,51,102,81,54,51,75,45,83,42,77,68,67,76,94,35,68,72,57,56,50,48,55,49,52,43,62,74,75,38,54,32,33,31,33,40,26,41,62,93,52,34,69,62,52,50,53,52,49,49,25,57,50,41,72,77,43,79,25,32,31,40,36,22,39,72,56,54,67,71,58,50,51,52,51,46,54,55,49,38,74,77,34,93,74,54,57,47,65,91,33,48,34,37,36,38,45,43,88,56,98,70,66,82,81,76,51,77,38,48,79,65,79,75,46,61,82,77,55,92,68,51,69,48,76,60,84,49,85,85,47,37,68,59,34,28,51,53,54,52,52,62,42,59,81,67,68,37,54,32,33,40,41,40,34,64,71,52,47,27,71,76,67,74,34,59,68,51,40,50,52,19,51,53,54,33,50,54,51,29,56,76,70,67,30,24,36,39,36,46,38,60,50,44,92,89,36,44,65,58,51,58,59,54,54,72,75,33,51,30,40,40,34,52,76

Nearest PDB structures (foldseek):
  8jon-assembly1_A  TM=7.080E-01  e=8.586E-05  Synechococcus elongatus PCC 7942 = FACHB-805
  7v3x-assembly3_M  TM=6.639E-01  e=8.190E-04  Synechococcus elongatus PCC 7942 = FACHB-805
  2dr3-assembly1_C  TM=6.228E-01  e=9.786E-04  Pyrococcus horikoshii OT3
  4tl6-assembly1_B-2  TM=6.864E-01  e=3.832E-03  Synechococcus elongatus PCC 7942 = FACHB-805
  4tl7-assembly1_C  TM=6.333E-01  e=1.169E-03  Synechococcus elongatus PCC 7942 = FACHB-805

Foldseek 3Di:
DQVVPQDADDDPQAAEDEDEDDPPDPVQLVVLLVCLVPWQEEEEEAAPVCQLVVVLSSLLSCQVPWQAEEEEAADDDLVRVVVVQVVVVVVDVRHRPQVRYAYEANHDDPDDPDDPPCVVVVRDDPCPVNNYDYQDDLPALQSSLVVSLVSCVVPVHQEYEHHALLVNCVVVVDLVRSLSNLVNNLVSSVVVVYGYYHYDHDDPSCSVSSSSSSVSGNYYYYYD

Sequence (224 aa):
MALDKVQWAHTNNKTIEAIKFGDLDPACTAKITQASETKKIVFMAIPSFSYKEWILKTTQLLTEKNHRIGYVTFVWSPELLTKDFEEFNRKNPDKIRQEKIFFIDGTRKKNPPQKGLLSRLGLGGEKDSLNRIYLESFKNAQTLSNEVITSLKDDVVDIALIDTLAMLSYYWGDNMQVLRFAHNLIHSLLDKKIRAVFPFPIETSSIELARDLQMFAESVIIIK